Protein AF-R5EI18-F1 (afdb_monomer)

Solvent-accessible surface area (backbone atoms only — not comparable to full-atom values): 12156 Å² total; per-residue (Å²): 135,62,71,52,72,66,57,53,51,53,51,52,56,47,27,72,74,66,74,40,64,65,63,41,23,67,74,64,76,47,63,58,59,70,57,53,52,48,54,54,51,42,23,61,75,49,77,70,44,77,65,84,69,56,61,58,93,63,73,70,82,70,63,79,42,50,84,67,59,86,76,55,52,39,65,58,54,50,52,53,49,42,45,46,71,74,43,95,50,56,50,66,56,54,19,60,76,72,35,38,52,60,67,56,56,52,53,48,50,56,29,31,77,75,50,40,73,70,45,48,47,79,80,76,76,80,73,78,81,75,93,79,84,87,80,89,81,86,89,85,89,84,90,81,91,86,81,84,90,88,86,82,69,86,68,54,60,61,52,52,50,52,52,51,52,54,53,52,53,49,51,53,50,53,50,51,51,51,52,49,53,50,58,63,58,64,73,68,72,80,76,81,129

Secondary structure (DSSP, 8-state):
-PPPHHHHHHHHHHHHHH--HHHHHHHH--S-HHHHHHHHHHHHHTTTPPP---SSS---------S-GGG--HHHHHHHHHHHHTSSS-HHHHHHHHT--HHHHHHHHHHHHHHGGGGGS---------S----S--------------SSSTTTHHHHHHHHHHHHHHHHHHHHHHHHHHHHHHTT-----

Foldseek 3Di:
DFDDLVNLVQLVVLCVVVVDQVVSCVVSVDDPSVLNVVQVVQCVVVVNPGNPADRPRDDDPPLVQPPPPVVDALVNLVVLLCCPPVNPDDLVVSCSVVSHDSVVNVVSVVLCVVPNSVSSHDDDPPPPPDPDPPDDDDDDDDDDDDDDDDDPPVPPVVVVVVVVVVVVVVVVVVVVVVVVVVVVVVVPDPPDD

Mean predicted aligned error: 20.22 Å

pLDDT: mean 73.22, std 20.37, range [30.22, 96.81]

Nearest PDB structures (foldseek):
  7pik-assembly1_B  TM=4.173E-01  e=3.709E+00  Escherichia coli
  2rn7-assembly1_A  TM=3.471E-01  e=4.393E+00  Shigella flexneri

Radius of gyration: 32.54 Å; Cα contacts (8 Å, |Δi|>4): 102; chains: 1; bounding box: 89×41×95 Å

Sequence (193 aa):
MAYTVQQIIAALKLYDKIKKVVPTVRQLGYPAAHTLYEWINQRKATNGKFPNLMPSGVKSINLKVKMDHDGYSAERKLQILKRCFEGTENIRDVAIEEGISRNIIYIWRKKYLKYGVFGLQQKKKKIKRTDSLETQVADEKNELKGQSPKTSKASSDDIALLKKQVKELQMKVDVMTEVFEILKKGKGTDIKA

Structure (mmCIF, N/CA/C/O backbone):
data_AF-R5EI18-F1
#
_entry.id   AF-R5EI18-F1
#
loop_
_atom_site.group_PDB
_atom_site.id
_atom_site.type_symbol
_atom_site.label_atom_id
_atom_site.label_alt_id
_atom_site.label_comp_id
_atom_site.label_asym_id
_atom_site.label_entity_id
_atom_site.label_seq_id
_atom_site.pdbx_PDB_ins_code
_atom_site.Cartn_x
_atom_site.Cartn_y
_atom_site.Cartn_z
_atom_site.occupancy
_atom_site.B_iso_or_equiv
_atom_site.auth_seq_id
_atom_site.auth_comp_id
_atom_site.auth_asym_id
_atom_site.auth_atom_id
_atom_site.pdbx_PDB_model_num
ATOM 1 N N . MET A 1 1 ? 16.806 -13.974 -16.636 1.00 51.00 1 MET A N 1
ATOM 2 C CA . MET A 1 1 ? 17.855 -13.751 -17.654 1.00 51.00 1 MET A CA 1
ATOM 3 C C . MET A 1 1 ? 18.136 -12.260 -17.734 1.00 51.00 1 MET A C 1
ATOM 5 O O . MET A 1 1 ? 17.189 -11.483 -17.681 1.00 51.00 1 MET A O 1
ATOM 9 N N . ALA A 1 2 ? 19.409 -11.875 -17.776 1.00 67.50 2 ALA A N 1
ATOM 10 C CA . ALA A 1 2 ? 19.854 -10.487 -17.867 1.00 67.50 2 ALA A CA 1
ATOM 11 C C . ALA A 1 2 ? 19.892 -10.039 -19.335 1.00 67.50 2 ALA A C 1
ATOM 13 O O . ALA A 1 2 ? 20.435 -10.768 -20.161 1.00 67.50 2 ALA A O 1
ATOM 14 N N . TYR A 1 3 ? 19.351 -8.862 -19.660 1.00 79.75 3 TYR A N 1
ATOM 15 C CA . TYR A 1 3 ? 19.510 -8.260 -20.990 1.00 79.75 3 TYR A CA 1
ATOM 16 C C . TYR A 1 3 ? 20.728 -7.341 -20.996 1.00 79.75 3 TYR A C 1
ATOM 18 O O . TYR A 1 3 ? 20.939 -6.579 -20.050 1.00 79.75 3 TYR A O 1
ATOM 26 N N . THR A 1 4 ? 21.526 -7.393 -22.060 1.00 84.44 4 THR A N 1
ATOM 27 C CA . THR A 1 4 ? 22.684 -6.508 -22.193 1.00 84.44 4 THR A CA 1
ATOM 28 C C . THR A 1 4 ? 22.243 -5.082 -22.516 1.00 84.44 4 THR A C 1
ATOM 30 O O . THR A 1 4 ? 21.202 -4.844 -23.133 1.00 84.44 4 THR A O 1
ATOM 33 N N . VAL A 1 5 ? 23.073 -4.106 -22.144 1.00 79.06 5 VAL A N 1
ATOM 34 C CA . VAL A 1 5 ? 22.858 -2.683 -22.464 1.00 79.06 5 VAL A CA 1
ATOM 35 C C . VAL A 1 5 ? 22.630 -2.491 -23.969 1.00 79.06 5 VAL A C 1
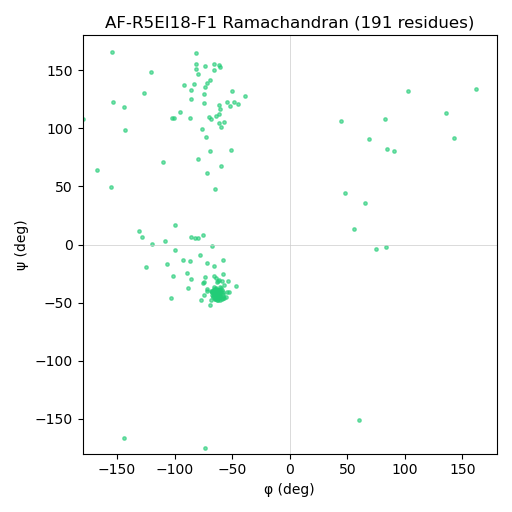ATOM 37 O O . VAL A 1 5 ? 21.727 -1.765 -24.375 1.00 79.06 5 VAL A O 1
ATOM 40 N N . GLN A 1 6 ? 23.392 -3.199 -24.806 1.00 81.56 6 GLN A N 1
ATOM 41 C CA . GLN A 1 6 ? 23.265 -3.142 -26.263 1.00 81.56 6 GLN A CA 1
ATOM 42 C C . GLN A 1 6 ? 21.912 -3.669 -26.759 1.00 81.56 6 GLN A C 1
ATOM 44 O O . GLN A 1 6 ? 21.289 -3.028 -27.605 1.00 81.56 6 GLN A O 1
ATOM 49 N N . GLN A 1 7 ? 21.424 -4.784 -26.203 1.00 85.94 7 GLN A N 1
ATOM 50 C CA . GLN A 1 7 ? 20.104 -5.339 -26.525 1.00 85.94 7 GLN A CA 1
ATOM 51 C C . GLN A 1 7 ? 18.978 -4.360 -26.179 1.00 85.94 7 GLN A C 1
ATOM 53 O O . GLN A 1 7 ? 18.051 -4.169 -26.966 1.00 85.94 7 GLN A O 1
ATOM 58 N N . ILE A 1 8 ? 19.085 -3.687 -25.033 1.00 85.50 8 ILE A N 1
ATOM 59 C CA . ILE A 1 8 ? 18.117 -2.674 -24.598 1.00 85.50 8 ILE A CA 1
ATOM 60 C C . ILE A 1 8 ? 18.110 -1.477 -25.561 1.00 85.50 8 ILE A C 1
ATOM 62 O O . ILE A 1 8 ? 17.045 -1.026 -25.985 1.00 85.50 8 ILE A O 1
ATOM 66 N N . ILE A 1 9 ? 19.290 -0.978 -25.954 1.00 84.06 9 ILE A N 1
ATOM 67 C CA . ILE A 1 9 ? 19.416 0.130 -26.917 1.00 84.06 9 ILE A CA 1
ATOM 68 C C . ILE A 1 9 ? 18.812 -0.257 -28.269 1.00 84.06 9 ILE A C 1
ATOM 70 O O . ILE A 1 9 ? 18.068 0.530 -28.853 1.00 84.06 9 ILE A O 1
ATOM 74 N N . ALA A 1 10 ? 19.123 -1.454 -28.770 1.00 89.56 10 ALA A N 1
ATOM 75 C CA . ALA A 1 10 ? 18.604 -1.944 -30.042 1.00 89.56 10 ALA A CA 1
ATOM 76 C C . ALA A 1 10 ? 17.069 -2.034 -30.024 1.00 89.56 10 ALA A C 1
ATOM 78 O O . ALA A 1 10 ? 16.417 -1.550 -30.951 1.00 89.56 10 ALA A O 1
ATOM 79 N N . ALA A 1 11 ? 16.494 -2.555 -28.936 1.00 89.75 11 ALA A N 1
ATOM 80 C CA . ALA A 1 11 ? 15.049 -2.645 -28.759 1.00 89.75 11 ALA A CA 1
ATOM 81 C C . ALA A 1 11 ? 14.364 -1.272 -28.720 1.00 89.75 11 ALA A C 1
ATOM 83 O O . ALA A 1 11 ? 13.348 -1.070 -29.387 1.00 89.75 11 ALA A O 1
ATOM 84 N N . LEU A 1 12 ? 14.938 -0.305 -27.999 1.00 87.19 12 LEU A N 1
ATOM 85 C CA . LEU A 1 12 ? 14.405 1.058 -27.938 1.00 87.19 12 LEU A CA 1
ATOM 86 C C . LEU A 1 12 ? 14.508 1.782 -29.290 1.00 87.19 12 LEU A C 1
ATOM 88 O O . LEU A 1 12 ? 13.548 2.431 -29.700 1.00 87.19 12 LEU A O 1
ATOM 92 N N . LYS A 1 13 ? 15.618 1.617 -30.022 1.00 90.06 13 LYS A N 1
ATOM 93 C CA . LYS A 1 13 ? 15.784 2.176 -31.376 1.00 90.06 13 LYS A CA 1
ATOM 94 C C . LYS A 1 13 ? 14.786 1.588 -32.371 1.00 90.06 13 LYS A C 1
ATOM 96 O O . LYS A 1 13 ? 14.265 2.312 -33.216 1.00 90.06 13 LYS A O 1
ATOM 101 N N . LEU A 1 14 ? 14.527 0.282 -32.298 1.00 91.75 14 LEU A N 1
ATOM 102 C CA . LEU A 1 14 ? 13.543 -0.365 -33.165 1.00 91.75 14 LEU A CA 1
ATOM 103 C C . LEU A 1 14 ? 12.121 0.103 -32.825 1.00 91.75 14 LEU A C 1
ATOM 105 O O . LEU A 1 14 ? 11.340 0.407 -33.728 1.00 91.75 14 LEU A O 1
ATOM 109 N N . TYR A 1 15 ? 11.818 0.255 -31.533 1.00 91.12 15 TYR A N 1
ATOM 110 C CA . TYR A 1 15 ? 10.559 0.838 -31.084 1.00 91.12 15 TYR A CA 1
ATOM 111 C C . TYR A 1 15 ? 10.360 2.266 -31.606 1.00 91.12 15 TYR A C 1
ATOM 113 O O . TYR A 1 15 ? 9.255 2.595 -32.021 1.00 91.12 15 TYR A O 1
ATOM 121 N N . ASP A 1 16 ? 11.397 3.106 -31.655 1.00 89.88 16 ASP A N 1
ATOM 122 C CA . ASP A 1 16 ? 11.267 4.476 -32.176 1.00 89.88 16 ASP A CA 1
ATOM 123 C C . ASP A 1 16 ? 10.889 4.516 -33.667 1.00 89.88 16 ASP A C 1
ATOM 125 O O . ASP A 1 16 ? 10.188 5.433 -34.099 1.00 89.88 16 ASP A O 1
ATOM 129 N N . LYS A 1 17 ? 11.276 3.488 -34.437 1.00 91.56 17 LYS A N 1
ATOM 130 C CA . LYS A 1 17 ? 10.891 3.328 -35.848 1.00 91.56 17 LYS A CA 1
ATOM 131 C C . LYS A 1 17 ? 9.456 2.821 -36.008 1.00 91.56 17 LYS A C 1
ATOM 133 O O . LYS A 1 17 ? 8.697 3.361 -36.805 1.00 91.56 17 LYS A O 1
ATOM 138 N N . ILE A 1 18 ? 9.082 1.781 -35.261 1.00 90.12 18 ILE A N 1
ATOM 139 C CA . ILE A 1 18 ? 7.801 1.069 -35.427 1.00 90.12 18 ILE A CA 1
ATOM 140 C C . ILE A 1 18 ? 6.662 1.738 -34.638 1.00 90.12 18 ILE A C 1
ATOM 142 O O . ILE A 1 18 ? 5.491 1.636 -35.003 1.00 90.12 18 ILE A O 1
ATOM 146 N N . LYS A 1 19 ? 6.989 2.384 -33.514 1.00 87.94 19 LYS A N 1
ATOM 147 C CA . LYS A 1 19 ? 6.080 2.973 -32.513 1.00 87.94 19 LYS A CA 1
ATOM 148 C C . LYS A 1 19 ? 5.043 2.005 -31.919 1.00 87.94 19 LYS A C 1
ATOM 150 O O . LYS A 1 19 ? 4.115 2.436 -31.239 1.00 87.94 19 LYS A O 1
ATOM 155 N N . LYS A 1 20 ? 5.196 0.691 -32.129 1.00 90.06 20 LYS A N 1
ATOM 156 C CA . LYS A 1 20 ? 4.330 -0.365 -31.574 1.00 90.06 20 LYS A CA 1
ATOM 157 C C . LYS A 1 20 ? 5.166 -1.417 -30.845 1.00 90.06 20 LYS A C 1
ATOM 159 O O . LYS A 1 20 ? 6.113 -1.961 -31.407 1.00 90.06 20 LYS A O 1
ATOM 164 N N . VAL A 1 21 ? 4.781 -1.752 -29.612 1.00 88.12 21 VAL A N 1
ATOM 165 C CA . VAL A 1 21 ? 5.539 -2.659 -28.722 1.00 88.12 21 VAL A CA 1
ATOM 166 C C . VAL A 1 21 ? 5.527 -4.108 -29.219 1.00 88.12 21 VAL A C 1
ATOM 168 O O . VAL A 1 21 ? 6.583 -4.708 -29.387 1.00 88.12 21 VAL A O 1
ATOM 171 N N . VAL A 1 22 ? 4.347 -4.670 -29.501 1.00 90.06 22 VAL A N 1
ATOM 172 C CA . VAL A 1 22 ? 4.205 -6.088 -29.887 1.00 90.06 22 VAL A CA 1
ATOM 173 C C . VAL A 1 22 ? 4.950 -6.431 -31.187 1.00 90.06 22 VAL A C 1
ATOM 175 O O . VAL A 1 22 ? 5.663 -7.433 -31.193 1.00 90.06 22 VAL A O 1
ATOM 178 N N . PRO A 1 23 ? 4.874 -5.626 -32.265 1.00 90.88 23 PRO A N 1
ATOM 179 C CA . PRO A 1 23 ? 5.650 -5.895 -33.476 1.00 90.88 23 PRO A CA 1
ATOM 180 C C . PRO A 1 23 ? 7.162 -5.760 -33.257 1.00 90.88 23 PRO A C 1
ATOM 182 O O . PRO A 1 23 ? 7.916 -6.577 -33.770 1.00 90.88 23 PRO A O 1
ATOM 185 N N . THR A 1 24 ? 7.599 -4.799 -32.433 1.00 91.62 24 THR A N 1
ATOM 186 C CA . THR A 1 24 ? 9.020 -4.627 -32.076 1.00 91.62 24 THR A CA 1
ATOM 187 C C . THR A 1 24 ? 9.573 -5.876 -31.385 1.00 91.62 24 THR A C 1
ATOM 189 O O . THR A 1 24 ? 10.641 -6.364 -31.742 1.00 91.62 24 THR A O 1
ATOM 192 N N . VAL A 1 25 ? 8.818 -6.437 -30.434 1.00 92.31 25 VAL A N 1
ATOM 193 C CA . VAL A 1 25 ? 9.194 -7.674 -29.734 1.00 92.31 25 VAL A CA 1
ATOM 194 C C . VAL A 1 25 ? 9.178 -8.883 -30.663 1.00 92.31 25 VAL A C 1
ATOM 196 O O . VAL A 1 25 ? 10.110 -9.681 -30.634 1.00 92.31 25 VAL A O 1
ATOM 199 N N . ARG A 1 26 ? 8.153 -9.015 -31.515 1.00 92.75 26 ARG A N 1
ATOM 200 C CA . ARG A 1 26 ? 8.074 -10.112 -32.494 1.00 92.75 26 ARG A CA 1
ATOM 201 C C . ARG A 1 26 ? 9.249 -10.092 -33.474 1.00 92.75 26 ARG A C 1
ATOM 203 O O . ARG A 1 26 ? 9.733 -11.153 -33.837 1.00 92.75 26 ARG A O 1
ATOM 210 N N . GLN A 1 27 ? 9.710 -8.906 -33.870 1.00 91.19 27 GLN A N 1
ATOM 211 C CA . GLN A 1 27 ? 10.825 -8.748 -34.803 1.00 91.19 27 GLN A CA 1
ATOM 212 C C . GLN A 1 27 ? 12.194 -9.044 -34.172 1.00 91.19 27 GLN A C 1
ATOM 214 O O . GLN A 1 27 ? 13.084 -9.528 -34.863 1.00 91.19 27 GLN A O 1
ATOM 219 N N . LEU A 1 28 ? 12.380 -8.763 -32.880 1.00 90.69 28 LEU A N 1
ATOM 220 C CA . LEU A 1 28 ? 13.640 -9.035 -32.174 1.00 90.69 28 LEU A CA 1
ATOM 221 C C . LEU A 1 28 ? 13.701 -10.436 -31.554 1.00 90.69 28 LEU A C 1
ATOM 223 O O . LEU A 1 28 ? 14.791 -10.939 -31.308 1.00 90.69 28 LEU A O 1
ATOM 227 N N . GLY A 1 29 ? 12.555 -11.050 -31.251 1.00 90.19 29 GLY A N 1
ATOM 228 C CA . GLY A 1 29 ? 12.473 -12.305 -30.491 1.00 90.19 29 GLY A CA 1
ATOM 229 C C . GLY A 1 29 ? 12.739 -12.141 -28.986 1.00 90.19 29 GLY A C 1
ATOM 230 O O . GLY A 1 29 ? 12.605 -13.089 -28.219 1.00 90.19 29 GLY A O 1
ATOM 231 N N . TYR A 1 30 ? 13.084 -10.929 -28.553 1.00 85.12 30 TYR A N 1
ATOM 232 C CA . TYR A 1 30 ? 13.305 -10.504 -27.173 1.00 85.12 30 TYR A CA 1
ATOM 233 C C . TYR A 1 30 ? 13.041 -8.987 -27.073 1.00 85.12 30 TYR A C 1
ATOM 235 O O . TYR A 1 30 ? 13.031 -8.299 -28.093 1.00 85.12 30 TYR A O 1
ATOM 243 N N . PRO A 1 31 ? 12.885 -8.399 -25.876 1.00 85.50 31 PRO A N 1
ATOM 244 C CA . PRO A 1 31 ? 12.451 -9.024 -24.627 1.00 85.50 31 PRO A CA 1
ATOM 245 C C . PRO A 1 31 ? 10.940 -9.331 -24.667 1.00 85.50 31 PRO A C 1
ATOM 247 O O . PRO A 1 31 ? 10.275 -9.074 -25.663 1.00 85.50 31 PRO A O 1
ATOM 250 N N . ALA A 1 32 ? 10.346 -9.812 -23.573 1.00 87.38 32 ALA A N 1
ATOM 251 C CA . ALA A 1 32 ? 8.887 -9.883 -23.466 1.00 87.38 32 ALA A CA 1
ATOM 252 C C . ALA A 1 32 ? 8.233 -8.484 -23.567 1.00 87.38 32 ALA A C 1
ATOM 254 O O . ALA A 1 32 ? 8.821 -7.475 -23.174 1.00 87.38 32 ALA A O 1
ATOM 255 N N . ALA A 1 33 ? 6.979 -8.420 -24.034 1.00 84.00 33 ALA A N 1
ATOM 256 C CA . ALA A 1 33 ? 6.260 -7.153 -24.234 1.00 84.00 33 ALA A CA 1
ATOM 257 C C . ALA A 1 33 ? 6.218 -6.271 -22.974 1.00 84.00 33 ALA A C 1
ATOM 259 O O . ALA A 1 33 ? 6.443 -5.066 -23.067 1.00 84.00 33 ALA A O 1
ATOM 260 N N . HIS A 1 34 ? 5.998 -6.870 -21.796 1.00 83.12 34 HIS A N 1
ATOM 261 C CA . HIS A 1 34 ? 5.986 -6.142 -20.522 1.00 83.12 34 HIS A CA 1
ATOM 262 C C . HIS A 1 34 ? 7.331 -5.453 -20.233 1.00 83.12 34 HIS A C 1
ATOM 264 O O . HIS A 1 34 ? 7.353 -4.315 -19.776 1.00 83.12 34 HIS A O 1
ATOM 270 N N . THR A 1 35 ? 8.449 -6.110 -20.550 1.00 85.75 35 THR A N 1
ATOM 271 C CA . THR A 1 35 ? 9.797 -5.584 -20.318 1.00 85.75 35 THR A CA 1
ATOM 272 C C . THR A 1 35 ? 10.070 -4.383 -21.223 1.00 85.75 35 THR A C 1
ATOM 274 O O . THR A 1 35 ? 10.614 -3.376 -20.776 1.00 85.75 35 THR A O 1
ATOM 277 N N . LEU A 1 36 ? 9.631 -4.447 -22.488 1.00 87.50 36 LEU A N 1
ATOM 278 C CA . LEU A 1 36 ? 9.758 -3.318 -23.411 1.00 87.50 36 LEU A CA 1
ATOM 279 C C . LEU A 1 36 ? 8.899 -2.120 -22.963 1.00 87.50 36 LEU A C 1
ATOM 281 O O . LEU A 1 36 ? 9.368 -0.984 -23.030 1.00 87.50 36 LEU A O 1
ATOM 285 N N . TYR A 1 37 ? 7.684 -2.351 -22.444 1.00 85.88 37 TYR A N 1
ATOM 286 C CA . TYR A 1 37 ? 6.876 -1.288 -21.825 1.00 85.88 37 TYR A CA 1
ATOM 287 C C . TYR A 1 37 ? 7.600 -0.618 -20.655 1.00 85.88 37 TYR A C 1
ATOM 289 O O . TYR A 1 37 ? 7.580 0.608 -20.534 1.00 85.88 37 TYR A O 1
ATOM 297 N N . GLU A 1 38 ? 8.257 -1.407 -19.809 1.00 83.00 38 GLU A N 1
ATOM 298 C CA . GLU A 1 38 ? 9.001 -0.895 -18.666 1.00 83.00 38 GLU A CA 1
ATOM 299 C C . GLU A 1 38 ? 10.165 0.007 -19.103 1.00 83.00 38 GLU A C 1
ATOM 301 O O . GLU A 1 38 ? 10.283 1.131 -18.614 1.00 83.00 38 GLU A O 1
ATOM 306 N N . TRP A 1 39 ? 10.957 -0.413 -20.097 1.00 85.94 39 TRP A N 1
ATOM 307 C CA . TRP A 1 39 ? 12.045 0.402 -20.654 1.00 85.94 39 TRP A CA 1
ATOM 308 C C . TRP A 1 39 ? 11.543 1.710 -21.277 1.00 85.94 39 TRP A C 1
ATOM 310 O O . TRP A 1 39 ? 12.154 2.762 -21.082 1.00 85.94 39 TRP A O 1
ATOM 320 N N . ILE A 1 40 ? 10.410 1.675 -21.989 1.00 84.00 40 ILE A N 1
ATOM 321 C CA . ILE A 1 40 ? 9.788 2.873 -22.576 1.00 84.00 40 ILE A CA 1
ATOM 322 C C . ILE A 1 40 ? 9.340 3.845 -21.479 1.00 84.00 40 ILE A C 1
ATOM 324 O O . ILE A 1 40 ? 9.592 5.048 -21.582 1.00 84.00 40 ILE A O 1
ATOM 328 N N . ASN A 1 41 ? 8.697 3.343 -20.423 1.00 81.06 41 ASN A N 1
ATOM 329 C CA . ASN A 1 41 ? 8.226 4.163 -19.307 1.00 81.06 41 ASN A CA 1
ATOM 330 C C . ASN A 1 41 ? 9.392 4.781 -18.525 1.00 81.06 41 ASN A C 1
ATOM 332 O O . ASN A 1 41 ? 9.359 5.970 -18.217 1.00 81.06 41 ASN A O 1
ATOM 336 N N . GLN A 1 42 ? 10.454 4.014 -18.272 1.00 75.00 42 GLN A N 1
ATOM 337 C CA . GLN A 1 42 ? 11.667 4.510 -17.616 1.00 75.00 42 GLN A CA 1
ATOM 338 C C . GLN A 1 42 ? 12.391 5.568 -18.464 1.00 75.00 42 GLN A C 1
ATOM 340 O O . GLN A 1 42 ? 12.842 6.581 -17.929 1.00 75.00 42 GLN A O 1
ATOM 345 N N . ARG A 1 43 ? 12.455 5.390 -19.792 1.00 79.50 43 ARG A N 1
ATOM 346 C CA . ARG A 1 43 ? 13.021 6.388 -20.715 1.00 79.50 43 ARG A CA 1
ATOM 347 C C . ARG A 1 43 ? 12.242 7.704 -20.676 1.00 79.50 43 ARG A C 1
ATOM 349 O O . ARG A 1 43 ? 12.853 8.769 -20.666 1.00 79.50 43 ARG A O 1
ATOM 356 N N . LYS A 1 44 ? 10.906 7.632 -20.628 1.00 77.50 44 LYS A N 1
ATOM 357 C CA . LYS A 1 44 ? 10.036 8.810 -20.477 1.00 77.50 44 LYS A CA 1
ATOM 358 C C . LYS A 1 44 ? 10.247 9.500 -19.128 1.00 77.50 44 LYS A C 1
ATOM 360 O O . LYS A 1 44 ? 10.419 10.708 -19.096 1.00 77.50 44 LYS A O 1
ATOM 365 N N . ALA A 1 45 ? 10.294 8.735 -18.037 1.00 70.94 45 ALA A N 1
ATOM 366 C CA . ALA A 1 45 ? 10.481 9.269 -16.687 1.00 70.94 45 ALA A CA 1
ATOM 367 C C . ALA A 1 45 ? 11.859 9.922 -16.471 1.00 70.94 45 ALA A C 1
ATOM 369 O O . ALA A 1 45 ? 11.994 10.822 -15.650 1.00 70.94 45 ALA A O 1
ATOM 370 N N . THR A 1 46 ? 12.882 9.484 -17.211 1.00 66.94 46 THR A N 1
ATOM 371 C CA . THR A 1 46 ? 14.262 9.983 -17.081 1.00 66.94 46 THR A CA 1
ATOM 372 C C . THR A 1 46 ? 14.615 11.032 -18.152 1.00 66.94 46 THR A C 1
ATOM 374 O O . THR A 1 46 ? 15.796 11.283 -18.396 1.00 66.94 46 THR A O 1
ATOM 377 N N . ASN A 1 47 ? 13.620 11.630 -18.827 1.00 65.94 47 ASN A N 1
ATOM 378 C CA . ASN A 1 47 ? 13.808 12.612 -19.909 1.00 65.94 47 ASN A CA 1
ATOM 379 C C . ASN A 1 47 ? 14.832 12.166 -20.973 1.00 65.94 47 ASN A C 1
ATOM 381 O O . ASN A 1 47 ? 15.706 12.926 -21.381 1.00 65.94 47 ASN A O 1
ATOM 385 N N . GLY A 1 48 ? 14.759 10.901 -21.399 1.00 61.84 48 GLY A N 1
ATOM 386 C CA . GLY A 1 48 ? 15.618 10.361 -22.457 1.00 61.84 48 GLY A CA 1
ATOM 387 C C . GLY A 1 48 ? 17.001 9.878 -22.011 1.00 61.84 48 GLY A C 1
ATOM 388 O O . GLY A 1 48 ? 17.724 9.318 -22.835 1.00 61.84 48 GLY A O 1
ATOM 389 N N . LYS A 1 49 ? 17.376 10.008 -20.731 1.00 58.72 49 LYS A N 1
ATOM 390 C CA . LYS A 1 49 ? 18.598 9.364 -20.220 1.00 58.72 49 LYS A CA 1
ATOM 391 C C . LYS A 1 49 ? 18.410 7.847 -20.173 1.00 58.72 49 LYS A C 1
ATOM 393 O O . LYS A 1 49 ? 17.324 7.355 -19.858 1.00 58.72 49 LYS A O 1
ATOM 398 N N . PHE A 1 50 ? 19.476 7.120 -20.522 1.00 55.53 50 PHE A N 1
ATOM 399 C CA . PHE A 1 50 ? 19.485 5.659 -20.593 1.00 55.53 50 PHE A CA 1
ATOM 400 C C . PHE A 1 50 ? 18.912 5.064 -19.297 1.00 55.53 50 PHE A C 1
ATOM 402 O O . PHE A 1 50 ? 19.312 5.512 -18.214 1.00 55.53 50 PHE A O 1
ATOM 409 N N . PRO A 1 51 ? 17.977 4.093 -19.370 1.00 55.81 51 PRO A N 1
ATOM 410 C CA . PRO A 1 51 ? 17.440 3.493 -18.172 1.00 55.81 51 PRO A CA 1
ATOM 411 C C . PRO A 1 51 ? 18.612 2.841 -17.466 1.00 55.81 51 PRO A C 1
ATOM 413 O O . PRO A 1 51 ? 19.354 2.039 -18.027 1.00 55.81 51 PRO A O 1
ATOM 416 N N . ASN A 1 52 ? 18.841 3.301 -16.250 1.00 51.34 52 ASN A N 1
ATOM 417 C CA . ASN A 1 52 ? 19.955 2.907 -15.426 1.00 51.34 52 ASN A CA 1
ATOM 418 C C . ASN A 1 52 ? 19.651 1.440 -15.050 1.00 51.34 52 ASN A C 1
ATOM 420 O O . ASN A 1 52 ? 19.046 1.196 -14.023 1.00 51.34 52 ASN A O 1
ATOM 424 N N . LEU A 1 53 ? 19.917 0.472 -15.923 1.00 51.75 53 LEU A N 1
ATOM 425 C CA . LEU A 1 53 ? 19.523 -0.929 -15.775 1.00 51.75 53 LEU A CA 1
ATOM 426 C C . LEU A 1 53 ? 20.755 -1.673 -15.280 1.00 51.75 53 LEU A C 1
ATOM 428 O O . LEU A 1 53 ? 21.730 -1.822 -16.012 1.00 51.75 53 LEU A O 1
ATOM 432 N N . MET A 1 54 ? 20.742 -2.097 -14.015 1.00 40.03 54 MET A N 1
ATOM 433 C CA . MET A 1 54 ? 21.695 -3.124 -13.599 1.00 40.03 54 MET A CA 1
ATOM 434 C C . MET A 1 54 ? 21.349 -4.430 -14.341 1.00 40.03 54 MET A C 1
ATOM 436 O O . MET A 1 54 ? 20.187 -4.620 -14.703 1.00 40.03 54 MET A O 1
ATOM 440 N N . PRO A 1 55 ? 22.308 -5.354 -14.534 1.00 41.97 55 PRO A N 1
ATOM 441 C CA . PRO A 1 55 ? 22.087 -6.619 -15.247 1.00 41.97 55 PRO A CA 1
ATOM 442 C C . PRO A 1 55 ? 20.990 -7.514 -14.646 1.00 41.97 55 PRO A C 1
ATOM 444 O O . PRO A 1 55 ? 20.529 -8.450 -15.284 1.00 41.97 55 PRO A O 1
ATOM 447 N N . SER A 1 56 ? 20.521 -7.236 -13.435 1.00 40.62 56 SER A N 1
ATOM 448 C CA . SER A 1 56 ? 19.295 -7.825 -12.910 1.00 40.62 56 SER A CA 1
ATOM 449 C C . SER A 1 56 ? 18.167 -6.838 -13.177 1.00 40.62 56 SER A C 1
ATOM 451 O O . SER A 1 56 ? 18.209 -5.731 -12.644 1.00 40.62 56 SER A O 1
ATOM 453 N N . GLY A 1 57 ? 17.213 -7.202 -14.040 1.00 39.09 57 GLY A N 1
ATOM 454 C CA . GLY A 1 57 ? 16.106 -6.371 -14.538 1.00 39.09 57 GLY A CA 1
ATOM 455 C C . GLY A 1 57 ? 15.087 -5.933 -13.482 1.00 39.09 57 GLY A C 1
ATOM 456 O O . GLY A 1 57 ? 13.890 -6.064 -13.685 1.00 39.09 57 GLY A O 1
ATOM 457 N N . VAL A 1 58 ? 15.560 -5.421 -12.354 1.00 36.81 58 VAL A N 1
ATOM 458 C CA . VAL A 1 58 ? 14.789 -4.789 -11.300 1.00 36.81 58 VAL A CA 1
ATOM 459 C C . VAL A 1 58 ? 15.659 -3.649 -10.784 1.00 36.81 58 VAL A C 1
ATOM 461 O O . VAL A 1 58 ? 16.537 -3.849 -9.947 1.00 36.81 58 VAL A O 1
ATOM 464 N N . LYS A 1 59 ? 15.415 -2.421 -11.245 1.00 47.03 59 LYS A N 1
ATOM 465 C CA . LYS A 1 59 ? 15.540 -1.327 -10.288 1.00 47.03 59 LYS A CA 1
ATOM 466 C C . LYS A 1 59 ? 14.190 -1.242 -9.629 1.00 47.03 59 LYS A C 1
ATOM 468 O O . LYS A 1 59 ? 13.211 -0.822 -10.239 1.00 47.03 59 LYS A O 1
ATOM 473 N N . SER A 1 60 ? 14.162 -1.658 -8.364 1.00 43.38 60 SER A N 1
ATOM 474 C CA . SER A 1 60 ? 13.231 -1.076 -7.423 1.00 43.38 60 SER A CA 1
ATOM 475 C C . SER A 1 60 ? 13.187 0.407 -7.761 1.00 43.38 60 SER A C 1
ATOM 477 O O . SER A 1 60 ? 14.221 1.069 -7.893 1.00 43.38 60 SER A O 1
ATOM 479 N N . ILE A 1 61 ? 11.986 0.928 -7.953 1.00 43.62 61 ILE A N 1
ATOM 480 C CA . ILE A 1 61 ? 11.705 2.297 -7.565 1.00 43.62 61 ILE A CA 1
ATOM 481 C C . ILE A 1 61 ? 12.177 2.416 -6.112 1.00 43.62 61 ILE A C 1
ATOM 483 O O . ILE A 1 61 ? 11.404 2.262 -5.174 1.00 43.62 61 ILE A O 1
ATOM 487 N N . ASN A 1 62 ? 13.485 2.610 -5.929 1.00 44.09 62 ASN A N 1
ATOM 488 C CA . ASN A 1 62 ? 14.122 3.014 -4.700 1.00 44.09 62 ASN A CA 1
ATOM 489 C C . ASN A 1 62 ? 13.726 4.482 -4.524 1.00 44.09 62 ASN A C 1
ATOM 491 O O . ASN A 1 62 ? 14.567 5.370 -4.446 1.00 44.09 62 ASN A O 1
ATOM 495 N N . LEU A 1 63 ? 12.420 4.742 -4.393 1.00 44.16 63 LEU A N 1
ATOM 496 C CA . LEU A 1 63 ? 12.025 5.516 -3.240 1.00 44.16 63 LEU A CA 1
ATOM 497 C C . LEU A 1 63 ? 12.756 4.813 -2.096 1.00 44.16 63 LEU A C 1
ATOM 499 O O . LEU A 1 63 ? 12.664 3.586 -2.016 1.00 44.16 63 LEU A O 1
ATOM 503 N N . LYS A 1 64 ? 13.599 5.521 -1.339 1.00 46.09 64 LYS A N 1
ATOM 504 C CA . LYS A 1 64 ? 14.239 5.000 -0.123 1.00 46.09 64 LYS A CA 1
ATOM 505 C C . LYS A 1 64 ? 13.127 4.612 0.858 1.00 46.09 64 LYS A C 1
ATOM 507 O O . LYS A 1 64 ? 12.915 5.267 1.868 1.00 46.09 64 LYS A O 1
ATOM 512 N N . VAL A 1 65 ? 12.361 3.584 0.518 1.00 49.59 65 VAL A N 1
ATOM 513 C CA . VAL A 1 65 ? 11.394 2.946 1.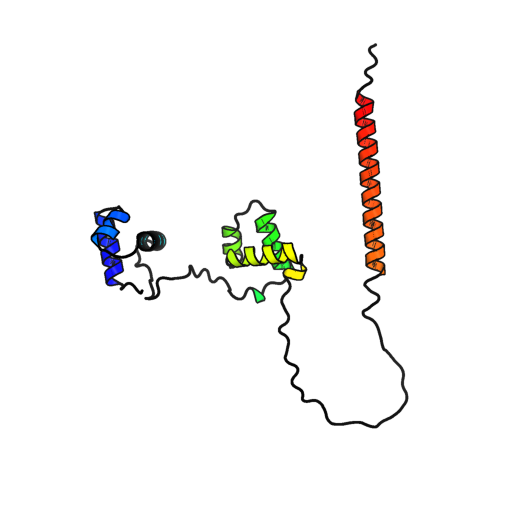364 1.00 49.59 65 VAL A CA 1
ATOM 514 C C . VAL A 1 65 ? 12.274 2.285 2.381 1.00 49.59 65 VAL A C 1
ATOM 516 O O . VAL A 1 65 ? 12.992 1.336 2.055 1.00 49.59 65 VAL A O 1
ATOM 519 N N . LYS A 1 66 ? 12.278 2.827 3.592 1.00 49.78 66 LYS A N 1
ATOM 520 C CA . LYS A 1 66 ? 12.889 2.130 4.709 1.00 49.78 66 LYS A CA 1
ATOM 521 C C . LYS A 1 66 ? 12.179 0.781 4.786 1.00 49.78 66 LYS A C 1
ATOM 523 O O . LYS A 1 66 ? 11.015 0.699 5.175 1.00 49.78 66 LYS A O 1
ATOM 528 N N . MET A 1 67 ? 12.868 -0.278 4.360 1.00 48.59 67 MET A N 1
ATOM 529 C CA . MET A 1 67 ? 12.440 -1.648 4.647 1.00 48.59 67 MET A CA 1
ATOM 530 C C . MET A 1 67 ? 12.344 -1.832 6.167 1.00 48.59 67 MET A C 1
ATOM 532 O O . MET A 1 67 ? 11.500 -2.587 6.642 1.00 48.59 67 MET A O 1
ATOM 536 N N . ASP A 1 68 ? 13.103 -1.028 6.917 1.00 54.91 68 ASP A N 1
ATOM 537 C CA . ASP A 1 68 ? 13.061 -0.888 8.366 1.00 54.91 68 ASP A CA 1
ATOM 538 C C . ASP A 1 68 ? 11.906 0.019 8.807 1.00 54.91 68 ASP A C 1
ATOM 540 O O . ASP A 1 68 ? 12.059 1.161 9.240 1.00 54.91 68 ASP A O 1
ATOM 544 N N . HIS A 1 69 ? 10.700 -0.524 8.718 1.00 59.91 69 HIS A N 1
ATOM 545 C CA . HIS A 1 69 ? 9.502 0.045 9.328 1.00 59.91 69 HIS A CA 1
ATOM 546 C C . HIS A 1 69 ? 9.385 -0.326 10.827 1.00 59.91 69 HIS A C 1
ATOM 548 O O . HIS A 1 69 ? 8.423 0.042 11.510 1.00 59.91 69 HIS A O 1
ATOM 554 N N . ASP A 1 70 ? 10.420 -0.992 11.350 1.00 61.16 70 ASP A N 1
ATOM 555 C CA . ASP A 1 70 ? 10.723 -1.201 12.769 1.00 61.16 70 ASP A CA 1
ATOM 556 C C . ASP A 1 70 ? 11.102 0.105 13.496 1.00 61.16 70 ASP A C 1
ATOM 558 O O . ASP A 1 70 ? 11.329 0.094 14.697 1.00 61.16 70 ASP A O 1
ATOM 562 N N . GLY A 1 71 ? 11.143 1.255 12.816 1.00 64.62 71 GLY A N 1
ATOM 563 C CA . GLY A 1 71 ? 11.215 2.568 13.472 1.00 64.62 71 GLY A CA 1
ATOM 564 C C . GLY A 1 71 ? 9.851 3.154 13.859 1.00 64.62 71 GLY A C 1
ATOM 565 O O . GLY A 1 71 ? 9.788 4.109 14.628 1.00 64.62 71 GLY A O 1
ATOM 566 N N . TYR A 1 72 ? 8.742 2.609 13.341 1.00 77.94 72 TYR A N 1
ATOM 567 C CA . TYR A 1 72 ? 7.415 3.190 13.560 1.00 77.94 72 TYR A CA 1
ATOM 568 C C . TYR A 1 72 ? 6.807 2.681 14.872 1.00 77.94 72 TYR A C 1
ATOM 570 O O . TYR A 1 72 ? 6.657 1.466 15.075 1.00 77.94 72 TYR A O 1
ATOM 578 N N . SER A 1 73 ? 6.411 3.621 15.738 1.00 84.12 73 SER A N 1
ATOM 579 C CA . SER A 1 73 ? 5.549 3.350 16.895 1.00 84.12 73 SER A CA 1
ATOM 580 C C . SER A 1 73 ? 4.186 2.816 16.435 1.00 84.12 73 SER A C 1
ATOM 582 O O . SER A 1 73 ? 3.745 3.087 15.314 1.00 84.12 73 SER A O 1
ATOM 584 N N . ALA A 1 74 ? 3.499 2.059 17.294 1.00 86.44 74 ALA A N 1
ATOM 585 C CA . ALA A 1 74 ? 2.155 1.551 17.008 1.00 86.44 74 ALA A CA 1
ATOM 586 C C . ALA A 1 74 ? 1.163 2.688 16.698 1.00 86.44 74 ALA A C 1
ATOM 588 O O . ALA A 1 74 ? 0.326 2.543 15.810 1.00 86.44 74 ALA A O 1
ATOM 589 N N . GLU A 1 75 ? 1.319 3.836 17.358 1.00 88.12 75 GLU A N 1
ATOM 590 C CA . GLU A 1 75 ? 0.504 5.037 17.138 1.00 88.12 75 GLU A CA 1
ATOM 591 C C . GLU A 1 75 ? 0.702 5.614 15.738 1.00 88.12 75 GLU A C 1
ATOM 593 O O . GLU A 1 75 ? -0.268 5.861 15.022 1.00 88.12 75 GLU A O 1
ATOM 598 N N . ARG A 1 76 ? 1.959 5.748 15.292 1.00 89.25 76 ARG A N 1
ATOM 599 C CA . ARG A 1 76 ? 2.256 6.256 13.948 1.00 89.25 76 ARG A CA 1
ATOM 600 C C . ARG A 1 76 ? 1.705 5.324 12.869 1.00 89.25 76 ARG A C 1
ATOM 602 O O . ARG A 1 76 ? 1.139 5.790 11.888 1.00 89.25 76 ARG A O 1
ATOM 609 N N . LYS A 1 77 ? 1.797 4.004 13.070 1.00 90.75 77 LYS A N 1
ATOM 610 C CA . LYS A 1 77 ? 1.185 3.012 12.165 1.00 90.75 77 LYS A CA 1
ATOM 611 C C . LYS A 1 77 ? -0.333 3.164 12.102 1.00 90.75 77 LYS A C 1
ATOM 613 O O . LYS A 1 77 ? -0.905 3.072 11.019 1.00 90.75 77 LYS A O 1
ATOM 618 N N . LEU A 1 78 ? -0.974 3.401 13.246 1.00 91.56 78 LEU A N 1
ATOM 619 C CA . LEU A 1 78 ? -2.415 3.619 13.321 1.00 91.56 78 LEU A CA 1
ATOM 620 C C . LEU A 1 78 ? -2.820 4.897 12.576 1.00 91.56 78 LEU A C 1
ATOM 622 O O . LEU A 1 78 ? -3.757 4.856 11.788 1.00 91.56 78 LEU A O 1
ATOM 626 N N . GLN A 1 79 ? -2.084 5.997 12.760 1.00 92.00 79 GLN A N 1
ATOM 627 C CA . GLN A 1 79 ? -2.327 7.260 12.056 1.00 92.00 79 GLN A CA 1
ATOM 628 C C . GLN A 1 79 ? -2.266 7.080 10.533 1.00 92.00 79 GLN A C 1
ATOM 630 O O . GLN A 1 79 ? -3.165 7.525 9.825 1.00 92.00 79 GLN A O 1
ATOM 635 N N . ILE A 1 80 ? -1.250 6.368 10.036 1.00 91.50 80 ILE A N 1
ATOM 636 C CA . ILE A 1 80 ? -1.094 6.073 8.604 1.00 91.50 80 ILE A CA 1
ATOM 637 C C . ILE A 1 80 ? -2.264 5.225 8.088 1.00 91.50 80 ILE A C 1
ATOM 639 O O . ILE A 1 80 ? -2.767 5.466 6.994 1.00 91.50 80 ILE A O 1
ATOM 643 N N . LEU A 1 81 ? -2.728 4.242 8.867 1.00 92.94 81 LEU A N 1
ATOM 644 C CA . LEU A 1 81 ? -3.886 3.430 8.486 1.00 92.94 81 LEU A CA 1
ATOM 645 C C . LEU A 1 81 ? -5.176 4.251 8.422 1.00 92.94 81 LEU A C 1
ATOM 647 O O . LEU A 1 81 ? -5.917 4.104 7.454 1.00 92.94 81 LEU A O 1
ATOM 651 N N . LYS A 1 82 ? -5.422 5.129 9.399 1.00 92.25 82 LYS A N 1
ATOM 652 C CA . LYS A 1 82 ? -6.579 6.033 9.373 1.00 92.25 82 LYS A CA 1
ATOM 653 C C . LYS A 1 82 ? -6.534 6.944 8.154 1.00 92.25 82 LYS A C 1
ATOM 655 O O . LYS A 1 82 ? -7.485 6.992 7.387 1.00 92.25 82 LYS A O 1
ATOM 660 N N . ARG A 1 83 ? -5.384 7.567 7.898 1.00 92.00 83 ARG A N 1
ATOM 661 C CA . ARG A 1 83 ? -5.172 8.420 6.724 1.00 92.00 83 ARG A CA 1
ATOM 662 C C . ARG A 1 83 ? -5.486 7.695 5.406 1.00 92.00 83 ARG A C 1
ATOM 664 O O . ARG A 1 83 ? -6.199 8.224 4.566 1.00 92.00 83 ARG A O 1
ATOM 671 N N . CYS A 1 84 ? -5.016 6.454 5.267 1.00 90.38 84 CYS A N 1
ATOM 672 C CA . CYS A 1 84 ? -5.206 5.636 4.065 1.00 90.38 84 CYS A CA 1
ATOM 673 C C . CYS A 1 84 ? -6.620 5.063 3.863 1.00 90.38 84 CYS A C 1
ATOM 675 O O . CYS A 1 84 ? -6.953 4.724 2.729 1.00 90.38 84 CYS A O 1
ATOM 677 N N . PHE A 1 85 ? -7.389 4.817 4.930 1.00 87.31 85 PHE A N 1
ATOM 678 C CA . PHE A 1 85 ? -8.645 4.045 4.846 1.00 87.31 85 PHE A CA 1
ATOM 679 C C . PHE A 1 85 ? -9.881 4.762 5.396 1.00 87.31 85 PHE A C 1
ATOM 681 O O . PHE A 1 85 ? -10.990 4.368 5.051 1.00 87.31 85 PHE A O 1
ATOM 688 N N . GLU A 1 86 ? -9.704 5.780 6.234 1.00 86.06 86 GLU A N 1
ATOM 689 C CA . GLU A 1 86 ? -10.769 6.679 6.701 1.00 86.06 86 GLU A CA 1
ATOM 690 C C . GLU A 1 86 ? -10.730 8.015 5.936 1.00 86.06 86 GLU A C 1
ATOM 692 O O . GLU A 1 86 ? -11.761 8.662 5.773 1.00 86.06 86 GLU A O 1
ATOM 697 N N . GLY A 1 87 ? -9.554 8.419 5.437 1.00 77.88 87 GLY A N 1
ATOM 698 C CA . GLY A 1 87 ? -9.390 9.584 4.568 1.00 77.88 87 GLY A CA 1
ATOM 699 C C . GLY A 1 87 ? -9.732 9.308 3.099 1.00 77.88 87 GLY A C 1
ATOM 700 O O . GLY A 1 87 ? -9.798 8.165 2.651 1.00 77.88 87 GLY A O 1
ATOM 701 N N . THR A 1 88 ? -9.901 10.379 2.320 1.00 79.88 88 THR A N 1
ATOM 702 C CA . THR A 1 88 ? -10.083 10.328 0.855 1.00 79.88 88 THR A CA 1
ATOM 703 C C . THR A 1 88 ? -8.756 10.302 0.086 1.00 79.88 88 THR A C 1
ATOM 705 O O . THR A 1 88 ? -8.741 10.426 -1.138 1.00 79.88 88 THR A O 1
ATOM 708 N N . GLU A 1 89 ? -7.627 10.195 0.788 1.00 84.31 89 GLU A N 1
ATOM 709 C CA . GLU A 1 89 ? -6.292 10.261 0.199 1.00 84.31 89 GLU A CA 1
ATOM 710 C C . GLU A 1 89 ? -5.883 8.934 -0.447 1.00 84.31 89 GLU A C 1
ATOM 712 O O . GLU A 1 89 ? -6.226 7.838 0.002 1.00 84.31 89 GLU A O 1
ATOM 717 N N . ASN A 1 90 ? -5.103 9.021 -1.523 1.00 87.50 90 ASN A N 1
ATOM 718 C CA . ASN A 1 90 ? -4.623 7.837 -2.215 1.00 87.50 90 ASN A CA 1
ATOM 719 C C . ASN A 1 90 ? -3.509 7.160 -1.405 1.00 87.50 90 ASN A C 1
ATOM 721 O O . ASN A 1 90 ? -2.496 7.770 -1.067 1.00 87.50 90 ASN A O 1
ATOM 725 N N . ILE A 1 91 ? -3.639 5.849 -1.192 1.00 85.81 91 ILE A N 1
ATOM 726 C CA . ILE A 1 91 ? -2.654 5.005 -0.494 1.00 85.81 91 ILE A CA 1
ATOM 727 C C . ILE A 1 91 ? -1.253 5.141 -1.109 1.00 85.81 91 ILE A C 1
ATOM 729 O O . ILE A 1 91 ? -0.247 4.984 -0.420 1.00 85.81 91 ILE A O 1
ATOM 733 N N . ARG A 1 92 ? -1.164 5.399 -2.421 1.00 83.12 92 ARG A N 1
ATOM 734 C CA . ARG A 1 92 ? 0.119 5.638 -3.092 1.00 83.12 92 ARG A CA 1
ATOM 735 C C . ARG A 1 92 ? 0.795 6.915 -2.603 1.00 83.12 92 ARG A C 1
ATOM 737 O O . ARG A 1 92 ? 2.001 6.877 -2.387 1.00 83.12 92 ARG A O 1
ATOM 744 N N . ASP A 1 93 ? 0.040 7.987 -2.436 1.00 84.50 93 ASP A N 1
ATOM 745 C CA . ASP A 1 93 ? 0.583 9.301 -2.102 1.00 84.50 93 ASP A CA 1
ATOM 746 C C . ASP A 1 93 ? 1.017 9.308 -0.634 1.00 84.50 93 ASP A C 1
ATOM 748 O O . ASP A 1 93 ? 2.169 9.613 -0.338 1.00 84.50 93 ASP A O 1
ATOM 752 N N . VAL A 1 94 ? 0.188 8.749 0.257 1.00 87.62 94 VAL A N 1
ATOM 753 C CA . VAL A 1 94 ? 0.548 8.522 1.669 1.00 87.62 94 VAL A CA 1
ATOM 754 C C . VAL A 1 94 ? 1.799 7.644 1.802 1.00 87.62 94 VAL A C 1
ATOM 756 O O . VAL A 1 94 ? 2.674 7.910 2.621 1.00 87.62 94 VAL A O 1
ATOM 759 N N . ALA A 1 95 ? 1.922 6.597 0.982 1.00 86.12 95 ALA A N 1
ATOM 760 C CA . ALA A 1 95 ? 3.104 5.737 0.971 1.00 86.12 95 ALA A CA 1
ATOM 761 C C . ALA A 1 95 ? 4.377 6.491 0.542 1.00 86.12 95 ALA A C 1
ATOM 763 O O . ALA A 1 95 ? 5.450 6.252 1.098 1.00 86.12 95 ALA A O 1
ATOM 764 N N . ILE A 1 96 ? 4.262 7.397 -0.435 1.00 81.94 96 ILE A N 1
ATOM 765 C CA . ILE A 1 96 ? 5.382 8.218 -0.904 1.00 81.94 96 ILE A CA 1
ATOM 766 C C . ILE A 1 96 ? 5.804 9.215 0.177 1.00 81.94 96 ILE A C 1
ATOM 768 O O . ILE A 1 96 ? 6.991 9.290 0.488 1.00 81.94 96 ILE A O 1
ATOM 772 N N . GLU A 1 97 ? 4.844 9.920 0.773 1.00 84.44 97 GLU A N 1
ATOM 773 C CA . GLU A 1 97 ? 5.084 10.917 1.821 1.00 84.44 97 GLU A CA 1
ATOM 774 C C . GLU A 1 97 ? 5.702 10.310 3.081 1.00 84.44 97 GLU A C 1
ATOM 776 O O . GLU A 1 97 ? 6.670 10.837 3.624 1.00 84.44 97 GLU A O 1
ATOM 781 N N . GLU A 1 98 ? 5.184 9.165 3.528 1.00 83.88 98 GLU A N 1
ATOM 782 C CA . GLU A 1 98 ? 5.707 8.480 4.711 1.00 83.88 98 GLU A CA 1
ATOM 783 C C . GLU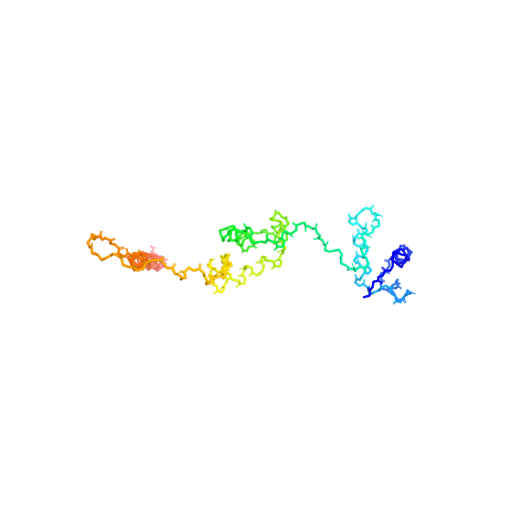 A 1 98 ? 6.996 7.700 4.416 1.00 83.88 98 GLU A C 1
ATOM 785 O O . GLU A 1 98 ? 7.630 7.200 5.343 1.00 83.88 98 GLU A O 1
ATOM 790 N N . GLY A 1 99 ? 7.398 7.563 3.147 1.00 80.19 99 GLY A N 1
ATOM 791 C CA . GLY A 1 99 ? 8.575 6.788 2.753 1.00 80.19 99 GLY A CA 1
ATOM 792 C C . GLY A 1 99 ? 8.432 5.289 3.039 1.00 80.19 99 GLY A C 1
ATOM 793 O O . GLY A 1 99 ? 9.404 4.627 3.406 1.00 80.19 99 GLY A O 1
ATOM 794 N N . ILE A 1 1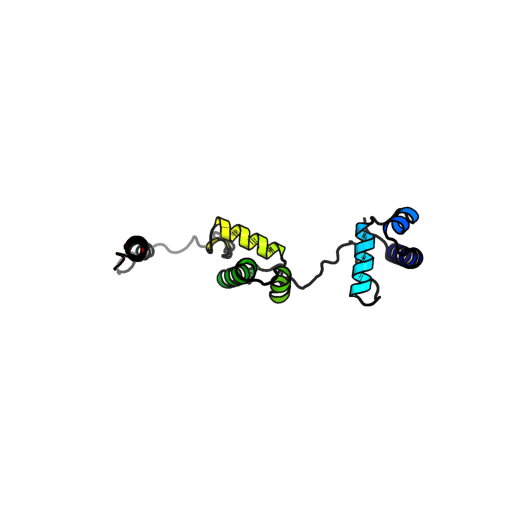00 ? 7.223 4.739 2.891 1.00 83.19 100 ILE A N 1
ATOM 795 C CA . ILE A 1 100 ? 6.894 3.333 3.161 1.00 83.19 100 ILE A CA 1
ATOM 796 C C . ILE A 1 100 ? 6.361 2.676 1.880 1.00 83.19 100 ILE A C 1
ATOM 798 O O . ILE A 1 100 ? 5.699 3.300 1.062 1.00 83.19 100 ILE A O 1
ATOM 802 N N . SER A 1 101 ? 6.599 1.377 1.679 1.00 82.88 101 SER A N 1
ATOM 803 C CA . SER A 1 101 ? 5.968 0.656 0.568 1.00 82.88 101 SER A CA 1
ATOM 804 C C . SER A 1 101 ? 4.483 0.444 0.848 1.00 82.88 101 SER A C 1
ATOM 806 O O . SER A 1 101 ? 4.101 0.001 1.932 1.00 82.88 101 SER A O 1
ATOM 808 N N . ARG A 1 102 ? 3.646 0.622 -0.181 1.00 84.31 102 ARG A N 1
ATOM 809 C CA . ARG A 1 102 ? 2.216 0.263 -0.154 1.00 84.31 102 ARG A CA 1
ATOM 810 C C . ARG A 1 102 ? 1.975 -1.137 0.424 1.00 84.31 102 ARG A C 1
ATOM 812 O O . ARG A 1 102 ? 1.010 -1.346 1.150 1.00 84.31 102 ARG A O 1
ATOM 819 N N . ASN A 1 103 ? 2.875 -2.085 0.152 1.00 84.25 103 ASN A N 1
ATOM 820 C CA . ASN A 1 103 ? 2.770 -3.451 0.662 1.00 84.25 103 ASN A CA 1
ATOM 821 C C . ASN A 1 103 ? 2.797 -3.516 2.203 1.00 84.25 103 ASN A C 1
ATOM 823 O O . ASN A 1 103 ? 2.040 -4.272 2.807 1.00 84.25 103 ASN A O 1
ATOM 827 N N . ILE A 1 104 ? 3.621 -2.689 2.856 1.00 86.56 104 ILE A N 1
ATOM 828 C CA . ILE A 1 104 ? 3.707 -2.624 4.323 1.00 86.56 104 ILE A CA 1
ATOM 829 C C . ILE A 1 104 ? 2.408 -2.081 4.924 1.00 86.56 104 ILE A C 1
ATOM 831 O O . ILE A 1 104 ? 1.928 -2.628 5.915 1.00 86.56 104 ILE A O 1
ATOM 835 N N . ILE A 1 105 ? 1.795 -1.075 4.290 1.00 90.38 105 ILE A N 1
ATOM 836 C CA . ILE A 1 105 ? 0.495 -0.525 4.710 1.00 90.38 105 ILE A CA 1
ATOM 837 C C . ILE A 1 105 ? -0.572 -1.630 4.707 1.00 90.38 105 ILE A C 1
ATOM 839 O O . ILE A 1 105 ? -1.305 -1.793 5.684 1.00 90.38 105 ILE A O 1
ATOM 843 N N . TYR A 1 106 ? -0.612 -2.462 3.662 1.00 91.25 106 TYR A N 1
ATOM 844 C CA . TYR A 1 106 ? -1.526 -3.607 3.610 1.00 91.25 106 TYR A CA 1
ATOM 845 C C . TYR A 1 106 ? -1.221 -4.671 4.675 1.00 91.25 106 TYR A C 1
ATOM 847 O O . TYR A 1 106 ? -2.147 -5.205 5.291 1.00 91.25 106 TYR A O 1
ATOM 855 N N . ILE A 1 107 ? 0.056 -4.955 4.951 1.00 89.19 107 ILE A N 1
ATOM 856 C CA . ILE A 1 107 ? 0.458 -5.874 6.028 1.00 89.19 107 ILE A CA 1
ATOM 857 C C . ILE A 1 107 ? -0.007 -5.349 7.393 1.00 89.19 107 ILE A C 1
ATOM 859 O O . ILE A 1 107 ? -0.537 -6.118 8.199 1.00 89.19 107 ILE A O 1
ATOM 863 N N . TRP A 1 108 ? 0.161 -4.054 7.660 1.00 91.88 108 TRP A N 1
ATOM 864 C CA . TRP A 1 108 ? -0.315 -3.418 8.888 1.00 91.88 108 TRP A CA 1
ATOM 865 C C . TRP A 1 108 ? -1.829 -3.464 9.001 1.00 91.88 108 TRP A C 1
ATOM 867 O O . TRP A 1 108 ? -2.327 -3.874 10.046 1.00 91.88 108 TRP A O 1
ATOM 877 N N . ARG A 1 109 ? -2.563 -3.163 7.925 1.00 93.25 109 ARG A N 1
ATOM 878 C CA . ARG A 1 109 ? -4.027 -3.272 7.909 1.00 93.25 109 ARG A CA 1
ATOM 879 C C . ARG A 1 109 ? -4.480 -4.685 8.255 1.00 93.25 109 ARG A C 1
ATOM 881 O O . ARG A 1 109 ? -5.350 -4.862 9.100 1.00 93.25 109 ARG A O 1
ATOM 888 N N . LYS A 1 110 ? -3.860 -5.703 7.652 1.00 92.25 110 LYS A N 1
ATOM 889 C CA . LYS A 1 110 ? -4.179 -7.109 7.932 1.00 92.25 110 LYS A CA 1
ATOM 890 C C . LYS A 1 110 ? -3.940 -7.468 9.401 1.00 92.25 110 LYS A C 1
ATOM 892 O O . LYS A 1 110 ? -4.747 -8.174 9.999 1.00 92.25 110 LYS A O 1
ATOM 897 N N . LYS A 1 111 ? -2.845 -6.982 9.995 1.00 90.25 111 LYS A N 1
ATOM 898 C CA . LYS A 1 111 ? -2.558 -7.182 11.424 1.00 90.25 111 LYS A CA 1
ATOM 899 C C . LYS A 1 111 ? -3.545 -6.433 12.318 1.00 90.25 111 LYS A C 1
ATOM 901 O O . LYS A 1 111 ? -3.984 -7.005 13.309 1.00 90.25 111 LYS A O 1
ATOM 906 N N . TYR A 1 112 ? -3.914 -5.209 11.952 1.00 92.44 112 TYR A N 1
ATOM 907 C CA . TYR A 1 112 ? -4.881 -4.393 12.680 1.00 92.44 112 TYR A CA 1
ATOM 908 C C . TYR A 1 112 ? -6.277 -5.025 12.684 1.00 92.44 112 TYR A C 1
ATOM 910 O O . TYR A 1 112 ? -6.887 -5.146 13.737 1.00 92.44 112 TYR A O 1
ATOM 918 N N . LEU A 1 113 ? -6.745 -5.538 11.543 1.00 90.31 113 LEU A N 1
ATOM 919 C CA . LEU A 1 113 ? -8.028 -6.246 11.461 1.00 90.31 113 LEU A CA 1
ATOM 920 C C . LEU A 1 113 ? -8.061 -7.519 12.318 1.00 90.31 113 LEU A C 1
ATOM 922 O O . LEU A 1 113 ? -9.114 -7.891 12.819 1.00 90.31 113 LEU A O 1
ATOM 926 N N . LYS A 1 114 ? -6.917 -8.194 12.488 1.00 91.44 114 LYS A N 1
ATOM 927 C CA . LYS A 1 114 ? -6.841 -9.455 13.238 1.00 91.44 114 LYS A CA 1
ATOM 928 C C . LYS A 1 114 ? -6.609 -9.271 14.739 1.00 91.44 114 LYS A C 1
ATOM 930 O O . 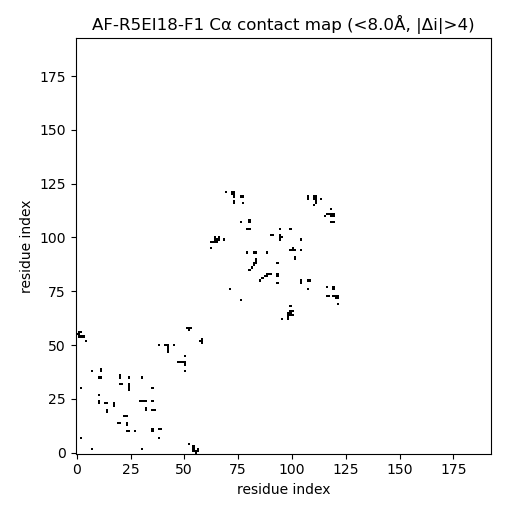LYS A 1 114 ? -7.110 -10.060 15.530 1.00 91.44 114 LYS A O 1
ATOM 935 N N . TYR A 1 115 ? -5.801 -8.289 15.124 1.00 88.88 115 TYR A N 1
ATOM 936 C CA . TYR A 1 115 ? -5.293 -8.142 16.493 1.00 88.88 115 TYR A CA 1
ATOM 937 C C . TYR A 1 115 ? -5.519 -6.736 17.073 1.00 88.88 115 TYR A C 1
ATOM 939 O O . TYR A 1 115 ? -4.993 -6.418 18.139 1.00 88.88 115 TYR A O 1
ATOM 947 N N . GLY A 1 116 ? -6.237 -5.862 16.367 1.00 89.25 116 GLY A N 1
ATOM 948 C CA . GLY A 1 116 ? -6.393 -4.459 16.737 1.00 89.25 116 GLY A CA 1
ATOM 949 C C . GLY A 1 116 ? -5.057 -3.713 16.790 1.00 89.25 116 GLY A C 1
ATOM 950 O O . GLY A 1 116 ? -4.082 -4.062 16.115 1.00 89.25 116 GLY A O 1
ATOM 951 N N . VAL A 1 117 ? -4.991 -2.685 17.638 1.00 87.25 117 VAL A N 1
ATOM 952 C CA . VAL A 1 117 ? -3.788 -1.853 17.832 1.00 87.25 117 VAL A CA 1
ATOM 953 C C . VAL A 1 117 ? -2.582 -2.687 18.298 1.00 87.25 117 VAL A C 1
ATOM 955 O O . VAL A 1 117 ? -1.451 -2.416 17.891 1.00 87.25 117 VAL A O 1
ATOM 958 N N . PHE A 1 118 ? -2.806 -3.765 19.059 1.00 83.81 118 PHE A N 1
ATOM 959 C CA . PHE A 1 118 ? -1.750 -4.682 19.510 1.00 83.81 118 PHE A CA 1
ATOM 960 C C . PHE A 1 118 ? -1.014 -5.362 18.346 1.00 83.81 118 PHE A C 1
ATOM 962 O O . PHE A 1 118 ? 0.188 -5.610 18.426 1.00 83.81 118 PHE A O 1
ATOM 969 N N . GLY A 1 119 ? -1.690 -5.590 17.215 1.00 84.94 119 GLY A N 1
ATOM 970 C CA . GLY A 1 119 ? -1.076 -6.142 16.002 1.00 84.94 119 GLY A CA 1
ATOM 971 C C . GLY A 1 119 ? -0.035 -5.231 15.346 1.00 84.94 119 GLY A C 1
ATOM 972 O O . GLY A 1 119 ? 0.769 -5.701 14.536 1.00 84.94 119 GLY A O 1
ATOM 973 N N . LEU A 1 120 ? -0.044 -3.937 15.677 1.00 87.25 120 LEU A N 1
ATOM 974 C CA . LEU A 1 120 ? 0.868 -2.928 15.133 1.00 87.25 120 LEU A CA 1
ATOM 975 C C . LEU A 1 120 ? 2.121 -2.733 15.999 1.00 87.25 120 LEU A C 1
ATOM 977 O O . LEU A 1 120 ? 3.099 -2.132 15.539 1.00 87.25 120 LEU A O 1
ATOM 981 N N . GLN A 1 121 ? 2.128 -3.261 17.224 1.00 83.88 121 GLN A N 1
ATOM 982 C CA . GLN A 1 121 ? 3.272 -3.173 18.124 1.00 83.88 121 GLN A CA 1
ATOM 983 C C . GLN A 1 121 ? 4.473 -3.961 17.587 1.00 83.88 121 GLN A C 1
ATOM 985 O O . GLN A 1 121 ? 4.347 -4.950 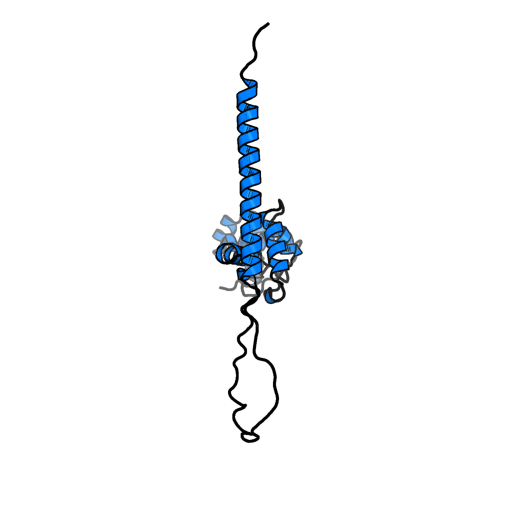16.858 1.00 83.88 121 GLN A O 1
ATOM 990 N N . GLN A 1 122 ? 5.672 -3.495 17.929 1.00 70.00 122 GLN A N 1
ATOM 991 C CA . GLN A 1 122 ? 6.901 -4.191 17.571 1.00 70.00 122 GLN A CA 1
ATOM 992 C C . GLN A 1 122 ? 7.053 -5.438 18.436 1.00 70.00 122 GLN A C 1
ATOM 994 O O . GLN A 1 122 ? 6.877 -5.393 19.655 1.00 70.00 122 GLN A O 1
ATOM 999 N N . LYS A 1 123 ? 7.420 -6.563 17.815 1.00 67.19 123 LYS A N 1
ATOM 1000 C CA . LYS A 1 123 ? 7.850 -7.731 18.581 1.00 67.19 123 LYS A CA 1
ATOM 1001 C C . LYS A 1 123 ? 9.208 -7.388 19.180 1.00 67.19 123 LYS A C 1
ATOM 1003 O O . LYS A 1 123 ? 10.187 -7.308 18.442 1.00 67.19 123 LYS A O 1
ATOM 1008 N N . LYS A 1 124 ? 9.274 -7.192 20.501 1.00 58.59 124 LYS A N 1
ATOM 1009 C CA . LYS A 1 124 ? 10.559 -7.115 21.206 1.00 58.59 124 LYS A CA 1
ATOM 1010 C C . LYS A 1 124 ? 11.355 -8.361 20.817 1.00 58.59 124 LYS A C 1
ATOM 1012 O O . LYS A 1 124 ? 10.870 -9.480 21.013 1.00 58.59 124 LYS A O 1
ATOM 1017 N N . LYS A 1 125 ? 12.527 -8.181 20.200 1.00 57.78 125 LYS A N 1
ATOM 1018 C CA . LYS A 1 125 ? 13.427 -9.300 19.903 1.00 57.78 125 LYS A CA 1
ATOM 1019 C C . LYS A 1 125 ? 13.670 -10.012 21.233 1.00 57.78 125 LYS A C 1
ATOM 1021 O O . LYS A 1 125 ? 14.063 -9.366 22.202 1.00 57.78 125 LYS A O 1
ATOM 1026 N N . LYS A 1 126 ? 13.358 -11.309 21.311 1.00 57.62 126 LYS A N 1
ATOM 1027 C CA . LYS A 1 126 ? 13.675 -12.108 22.498 1.00 57.62 126 LYS A CA 1
ATOM 1028 C C . LYS A 1 126 ? 15.195 -12.079 22.643 1.00 57.62 126 LYS A C 1
ATOM 1030 O O . LYS A 1 126 ? 15.889 -12.719 21.858 1.00 57.62 126 LYS A O 1
ATOM 1035 N N . ILE A 1 127 ? 15.700 -11.300 23.595 1.00 59.06 127 ILE A N 1
ATOM 1036 C CA . ILE A 1 127 ? 17.092 -11.388 24.028 1.00 59.06 127 ILE A CA 1
ATOM 1037 C C . ILE A 1 127 ? 17.242 -12.818 24.551 1.00 59.06 127 ILE A C 1
ATOM 1039 O O . ILE A 1 127 ? 16.515 -13.215 25.464 1.00 59.06 127 ILE A O 1
ATOM 1043 N N . LYS A 1 128 ? 18.095 -13.626 23.912 1.00 52.41 128 LYS A N 1
ATOM 1044 C CA . LYS A 1 128 ? 18.459 -14.937 24.453 1.00 52.41 128 LYS A CA 1
ATOM 1045 C C . LYS A 1 128 ? 19.136 -14.651 25.792 1.00 52.41 128 LYS A C 1
ATOM 1047 O O . LYS A 1 128 ? 20.183 -14.013 25.801 1.00 52.41 128 LYS A O 1
ATOM 1052 N N . ARG A 1 129 ? 18.511 -15.040 26.905 1.00 48.12 129 ARG A N 1
ATOM 1053 C CA . ARG A 1 129 ? 19.202 -15.071 28.195 1.00 48.12 129 ARG A CA 1
ATOM 1054 C C . ARG A 1 129 ? 20.307 -16.109 28.043 1.00 48.12 129 ARG A C 1
ATOM 1056 O O . ARG A 1 129 ? 20.006 -17.274 27.813 1.00 48.12 129 ARG A O 1
ATOM 1063 N N . THR A 1 130 ? 21.555 -15.668 28.029 1.00 41.59 130 THR A N 1
ATOM 1064 C CA . THR A 1 130 ? 22.700 -16.557 28.192 1.00 41.59 130 THR A CA 1
ATOM 1065 C C . THR A 1 130 ? 22.755 -16.930 29.668 1.00 41.59 130 THR A C 1
ATOM 1067 O O . THR A 1 130 ? 22.808 -16.032 30.508 1.00 41.59 130 THR A O 1
ATOM 1070 N N . ASP A 1 131 ? 22.696 -18.225 29.972 1.00 49.69 131 ASP A N 1
ATOM 1071 C CA . ASP A 1 131 ? 22.998 -18.768 31.299 1.00 49.69 131 ASP A CA 1
ATOM 1072 C C . ASP A 1 131 ? 24.436 -18.409 31.661 1.00 49.69 131 ASP A C 1
ATOM 1074 O O . ASP A 1 131 ? 25.381 -18.992 31.137 1.00 49.69 131 ASP A O 1
ATOM 1078 N N . SER A 1 132 ? 24.613 -17.392 32.495 1.00 47.72 132 SER A N 1
ATOM 1079 C CA . SER A 1 132 ? 25.872 -17.096 33.185 1.00 47.72 132 SER A CA 1
ATOM 1080 C C . SER A 1 132 ? 25.605 -16.071 34.277 1.00 47.72 132 SER A C 1
ATOM 1082 O O . SER A 1 132 ? 26.078 -14.952 34.170 1.00 47.72 132 SER A O 1
ATOM 1084 N N . LEU A 1 133 ? 24.801 -16.435 35.279 1.00 44.06 133 LEU A N 1
ATOM 1085 C CA . LEU A 1 133 ? 24.858 -15.895 36.646 1.00 44.06 133 LEU A CA 1
ATOM 1086 C C . LEU A 1 133 ? 24.261 -16.941 37.613 1.00 44.06 133 LEU A C 1
ATOM 1088 O O . LEU A 1 133 ? 23.383 -16.644 38.415 1.00 44.06 133 LEU A O 1
ATOM 1092 N N . GLU A 1 134 ? 24.717 -18.188 37.512 1.00 40.94 134 GLU A N 1
ATOM 1093 C CA . GLU A 1 134 ? 24.755 -19.089 38.664 1.00 40.94 134 GLU A CA 1
ATOM 1094 C C . GLU A 1 134 ? 26.210 -19.101 39.118 1.00 40.94 134 GLU A C 1
ATOM 1096 O O . GLU A 1 134 ? 27.070 -19.553 38.369 1.00 40.94 134 GLU A O 1
ATOM 1101 N N . THR A 1 135 ? 26.496 -18.478 40.261 1.00 36.47 135 THR A N 1
ATOM 1102 C CA . THR A 1 135 ? 27.399 -18.906 41.350 1.00 36.47 135 THR A CA 1
ATOM 1103 C C . THR A 1 135 ? 27.719 -17.661 42.189 1.00 36.47 135 THR A C 1
ATOM 1105 O O . THR A 1 135 ? 28.130 -16.642 41.638 1.00 36.47 135 THR A O 1
ATOM 1108 N N . GLN A 1 136 ? 27.631 -17.814 43.518 1.00 39.59 136 GLN A N 1
ATOM 1109 C CA . GLN A 1 136 ? 28.047 -16.887 44.590 1.00 39.59 136 GLN A CA 1
ATOM 1110 C C . GLN A 1 136 ? 26.983 -15.805 44.886 1.00 39.59 136 GLN A C 1
ATOM 1112 O O . GLN A 1 136 ? 26.763 -14.913 44.083 1.00 39.59 136 GLN A O 1
ATOM 1117 N N . VAL A 1 137 ? 26.239 -15.800 45.996 1.00 35.41 137 VAL A N 1
ATOM 1118 C CA . VAL A 1 137 ? 26.557 -16.217 47.369 1.00 35.41 137 VAL A CA 1
ATOM 1119 C C . VAL A 1 137 ? 25.252 -16.630 48.066 1.00 35.41 137 VAL A C 1
ATOM 1121 O O . VAL A 1 137 ? 24.300 -15.853 48.127 1.00 35.41 137 VAL A O 1
ATOM 1124 N N . ALA A 1 138 ? 25.208 -17.867 48.561 1.00 35.09 138 ALA A N 1
ATOM 1125 C CA . ALA A 1 138 ? 24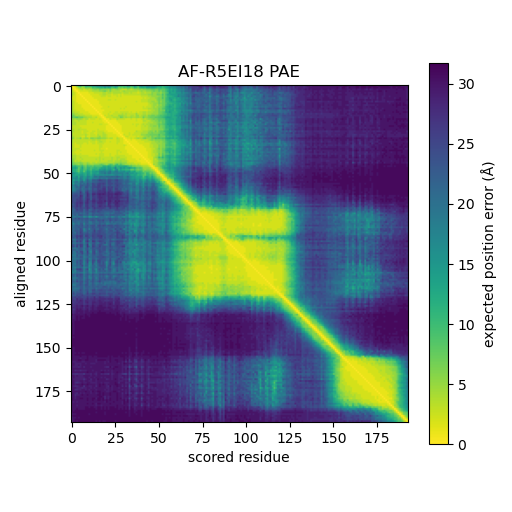.307 -18.257 49.636 1.00 35.09 138 ALA A CA 1
ATOM 1126 C C . ALA A 1 138 ? 24.931 -17.827 50.974 1.00 35.09 138 ALA A C 1
ATOM 1128 O O . ALA A 1 138 ? 26.153 -17.803 51.088 1.00 35.09 138 ALA A O 1
ATOM 1129 N N . ASP A 1 139 ? 24.060 -17.556 51.945 1.00 34.59 139 ASP A N 1
ATOM 1130 C CA . ASP A 1 139 ? 24.322 -17.341 53.376 1.00 34.59 139 ASP A CA 1
ATOM 1131 C C . ASP A 1 139 ? 24.595 -15.902 53.840 1.00 34.59 139 ASP A C 1
ATOM 1133 O O . ASP A 1 139 ? 25.719 -15.550 54.154 1.00 34.59 139 ASP A O 1
ATOM 1137 N N . GLU A 1 140 ? 23.521 -15.121 54.028 1.00 36.09 140 GLU A N 1
ATOM 1138 C CA . GLU A 1 140 ? 23.226 -14.504 55.334 1.00 36.09 140 GLU A CA 1
ATOM 1139 C C . GLU A 1 140 ? 21.702 -14.482 55.554 1.00 36.09 140 GLU A C 1
ATOM 1141 O O . GLU A 1 140 ? 20.922 -13.932 54.775 1.00 36.09 140 GLU A O 1
ATOM 1146 N N . LYS A 1 141 ? 21.263 -15.169 56.611 1.00 36.78 141 LYS A N 1
ATOM 1147 C CA . LYS A 1 141 ? 19.874 -15.222 57.065 1.00 36.78 141 LYS A CA 1
ATOM 1148 C C . LYS A 1 141 ? 19.561 -14.002 57.936 1.00 36.78 141 LYS A C 1
ATOM 1150 O O . LYS A 1 141 ? 20.253 -13.759 58.914 1.00 36.78 141 LYS A O 1
ATOM 1155 N N . ASN A 1 142 ? 18.364 -13.471 57.690 1.00 35.12 142 ASN A N 1
ATOM 1156 C CA . ASN A 1 142 ? 17.404 -12.923 58.655 1.00 35.12 142 ASN A CA 1
ATOM 1157 C C . ASN A 1 142 ? 17.287 -11.389 58.792 1.00 35.12 142 ASN A C 1
ATOM 1159 O O . ASN A 1 142 ? 18.255 -10.672 58.980 1.00 35.12 142 ASN A O 1
ATOM 1163 N N . GLU A 1 143 ? 16.017 -10.968 58.775 1.00 33.03 143 GLU A N 1
ATOM 1164 C CA . GLU A 1 143 ? 15.445 -9.670 59.167 1.00 33.03 143 GLU A CA 1
ATOM 1165 C C . GLU A 1 143 ? 15.749 -8.416 58.327 1.00 33.03 143 GLU A C 1
ATOM 1167 O O . GLU A 1 143 ? 16.631 -7.637 58.654 1.00 33.03 143 GLU A O 1
ATOM 1172 N N . LEU A 1 144 ? 14.897 -8.127 57.326 1.00 31.25 144 LEU A N 1
ATOM 1173 C CA . LEU A 1 144 ? 13.993 -6.954 57.341 1.00 31.25 144 LEU A CA 1
ATOM 1174 C C . LEU A 1 144 ? 13.126 -6.870 56.062 1.00 31.25 144 LEU A C 1
ATOM 1176 O O . LEU A 1 144 ? 13.574 -6.510 54.982 1.00 31.25 144 LEU A O 1
ATOM 1180 N N . LYS A 1 145 ? 11.832 -7.162 56.230 1.00 32.97 145 LYS A N 1
ATOM 1181 C CA . LYS A 1 145 ? 10.698 -6.314 55.810 1.00 32.97 145 LYS A CA 1
ATOM 1182 C C . LYS A 1 145 ? 10.752 -5.665 54.403 1.00 32.97 145 LYS A C 1
ATOM 1184 O O . LYS A 1 145 ? 11.296 -4.582 54.234 1.00 32.97 145 LYS A O 1
ATOM 1189 N N . GLY A 1 146 ? 9.947 -6.193 53.473 1.00 30.22 146 GLY A N 1
ATOM 1190 C CA . GLY A 1 146 ? 9.227 -5.341 52.511 1.00 30.22 146 GLY A CA 1
ATOM 1191 C C . GLY A 1 146 ? 9.219 -5.768 51.039 1.00 30.22 146 GLY A C 1
ATOM 1192 O O . GLY A 1 146 ? 10.198 -5.612 50.330 1.00 30.22 146 GLY A O 1
ATOM 1193 N N . GLN A 1 147 ? 8.018 -6.123 50.575 1.00 34.53 147 GLN A N 1
ATOM 1194 C CA . GLN A 1 147 ? 7.514 -5.993 49.198 1.00 34.53 147 GLN A CA 1
ATOM 1195 C C . GLN A 1 147 ? 7.826 -7.084 48.149 1.00 34.53 147 GLN A C 1
ATOM 1197 O O . GLN A 1 147 ? 8.578 -6.902 47.203 1.00 34.53 147 GLN A O 1
ATOM 1202 N N . SER A 1 148 ? 7.021 -8.146 48.189 1.00 41.38 148 SER A N 1
ATOM 1203 C CA . SER A 1 148 ? 6.049 -8.380 47.096 1.00 41.38 148 SER A CA 1
ATOM 1204 C C . SER A 1 148 ? 4.819 -7.483 47.372 1.00 41.38 148 SER A C 1
ATOM 1206 O O . SER A 1 148 ? 4.624 -7.218 48.563 1.00 41.38 148 SER A O 1
ATOM 1208 N N . PRO A 1 149 ? 3.929 -7.020 46.451 1.00 47.50 149 PRO A N 1
ATOM 1209 C CA . PRO A 1 149 ? 3.643 -7.397 45.045 1.00 47.50 149 PRO A CA 1
ATOM 1210 C C . PRO A 1 149 ? 3.267 -6.175 44.132 1.00 47.50 149 PRO A C 1
ATOM 1212 O O . PRO A 1 149 ? 3.363 -5.034 44.574 1.00 47.50 149 PRO A O 1
ATOM 1215 N N . LYS A 1 150 ? 2.723 -6.400 42.910 1.00 40.09 150 LYS A N 1
ATOM 1216 C CA . LYS A 1 150 ? 1.491 -5.762 42.323 1.00 40.09 150 LYS A CA 1
ATOM 1217 C C . LYS A 1 150 ? 1.582 -5.453 40.810 1.00 40.09 150 LYS A C 1
ATOM 1219 O O . LYS A 1 150 ? 1.892 -4.337 40.416 1.00 40.09 150 LYS A O 1
ATOM 1224 N N . THR A 1 151 ? 1.149 -6.380 39.953 1.00 38.34 151 THR A N 1
ATOM 1225 C CA . THR A 1 151 ? 0.715 -6.056 38.568 1.00 38.34 151 THR A CA 1
ATOM 1226 C C . THR A 1 151 ? -0.636 -6.674 38.182 1.00 38.34 151 THR A C 1
ATOM 1228 O O . THR A 1 151 ? -1.036 -6.609 37.027 1.00 38.34 151 THR A O 1
ATOM 1231 N N . SER A 1 152 ? -1.397 -7.220 39.138 1.00 46.78 152 SER A N 1
ATOM 1232 C CA . SER A 1 152 ? -2.675 -7.906 38.873 1.00 46.78 152 SER A CA 1
ATOM 1233 C C . SER A 1 152 ? -3.944 -7.159 39.321 1.00 46.78 152 SER A C 1
ATOM 1235 O O . SER A 1 152 ? -5.033 -7.694 39.153 1.00 46.78 152 SER A O 1
ATOM 1237 N N . LYS A 1 153 ? -3.857 -5.932 39.864 1.00 49.69 153 LYS A N 1
ATOM 1238 C CA . LYS A 1 153 ? -5.043 -5.169 40.333 1.00 49.69 153 LYS A CA 1
ATOM 1239 C C . LYS A 1 153 ? -5.464 -3.985 39.457 1.00 49.69 153 LYS A C 1
ATOM 1241 O O . LYS A 1 153 ? -6.616 -3.586 39.530 1.00 49.69 153 LYS A O 1
ATOM 1246 N N . ALA A 1 154 ? -4.604 -3.492 38.567 1.00 46.47 154 ALA A N 1
ATOM 1247 C CA . ALA A 1 154 ? -4.933 -2.379 37.664 1.00 46.47 154 ALA A CA 1
ATOM 1248 C C . ALA A 1 154 ? -5.860 -2.774 36.491 1.00 46.47 154 ALA A C 1
ATOM 1250 O O . ALA A 1 154 ? -6.047 -1.999 35.569 1.00 46.47 154 ALA A O 1
ATOM 1251 N N . SER A 1 155 ? -6.414 -3.992 36.483 1.00 56.53 155 SER A N 1
ATOM 1252 C CA . SER A 1 155 ? -7.191 -4.517 35.352 1.00 56.53 155 SER A CA 1
ATOM 1253 C C . SER A 1 155 ? -8.639 -4.882 35.696 1.00 56.53 155 SER A C 1
ATOM 1255 O O . SER A 1 155 ? -9.341 -5.357 34.814 1.00 56.53 155 SER A O 1
ATOM 1257 N N . SER A 1 156 ? -9.112 -4.703 36.935 1.00 65.50 156 SER A N 1
ATOM 1258 C CA . SER A 1 156 ? -10.497 -5.057 37.307 1.00 65.50 156 SER A CA 1
ATOM 1259 C C . SER A 1 156 ? -11.401 -3.831 37.419 1.00 65.50 156 SER A C 1
ATOM 1261 O O . SER A 1 156 ? -12.497 -3.817 36.855 1.00 65.50 156 SER A O 1
ATOM 1263 N N . ASP A 1 157 ? -10.923 -2.785 38.092 1.00 82.94 157 ASP A N 1
ATOM 1264 C CA . ASP A 1 157 ? -11.727 -1.597 38.391 1.00 82.94 157 ASP A CA 1
ATOM 1265 C C . ASP A 1 157 ? -11.978 -0.755 37.134 1.00 82.94 157 ASP A C 1
ATOM 1267 O O . ASP A 1 157 ? -13.114 -0.359 36.873 1.00 82.94 157 ASP A O 1
ATOM 1271 N N . ASP A 1 158 ? -10.969 -0.607 36.272 1.00 82.56 158 ASP A N 1
ATOM 1272 C CA . ASP A 1 158 ? -11.109 0.076 34.979 1.00 82.56 158 ASP A CA 1
ATOM 1273 C C . ASP A 1 158 ? -12.077 -0.663 34.042 1.00 82.56 158 ASP A C 1
ATOM 1275 O O . ASP A 1 158 ? -12.883 -0.045 33.344 1.00 82.56 158 ASP A O 1
ATOM 1279 N N . ILE A 1 159 ? -12.069 -2.003 34.064 1.00 87.44 159 ILE A N 1
ATOM 1280 C CA . ILE A 1 159 ? -13.022 -2.814 33.292 1.00 87.44 159 ILE A CA 1
ATOM 1281 C C . ILE A 1 159 ? -14.445 -2.621 33.827 1.00 87.44 159 ILE A C 1
ATOM 1283 O O . ILE A 1 159 ? -15.390 -2.530 33.040 1.00 87.44 159 ILE A O 1
ATOM 1287 N N . ALA A 1 160 ? -14.622 -2.558 35.148 1.00 88.44 160 ALA A N 1
ATOM 1288 C CA . ALA A 1 160 ? -15.926 -2.312 35.755 1.00 88.44 160 ALA A CA 1
ATOM 1289 C C . ALA A 1 160 ? -16.456 -0.908 35.416 1.00 88.44 160 ALA A C 1
ATOM 1291 O O . ALA A 1 160 ? -17.632 -0.758 35.074 1.00 88.44 160 ALA A O 1
ATOM 1292 N N . LEU A 1 161 ? -15.582 0.100 35.437 1.00 92.31 161 LEU A N 1
ATOM 1293 C CA . LEU A 1 161 ? -15.918 1.488 35.127 1.00 92.31 161 LEU A CA 1
ATOM 1294 C C . LEU A 1 161 ? -16.303 1.657 33.649 1.00 92.31 161 LEU A C 1
ATOM 1296 O O . LEU A 1 161 ? -17.350 2.232 33.349 1.00 92.31 161 LEU A O 1
ATOM 1300 N N . LEU A 1 162 ? -15.544 1.053 32.731 1.00 93.12 162 LEU A N 1
ATOM 1301 C CA . LEU A 1 162 ? -15.872 1.038 31.302 1.00 93.12 162 LEU A CA 1
ATOM 1302 C C . LEU A 1 162 ? -17.194 0.315 31.020 1.00 93.12 162 LEU A C 1
ATOM 1304 O O . LEU A 1 162 ? -18.026 0.811 30.263 1.00 93.12 162 LEU A O 1
ATOM 1308 N N . LYS A 1 163 ? -17.440 -0.832 31.667 1.00 90.94 163 LYS A N 1
ATOM 1309 C CA . LYS A 1 163 ? -18.726 -1.540 31.551 1.00 90.94 163 LYS A CA 1
ATOM 1310 C C . LYS A 1 163 ? -19.897 -0.677 32.021 1.00 90.94 163 LYS A C 1
ATOM 1312 O O . LYS A 1 163 ? -20.968 -0.740 31.419 1.00 90.94 163 LYS A O 1
ATOM 1317 N N . LYS A 1 164 ? -19.706 0.124 33.074 1.00 95.12 164 LYS A N 1
ATOM 1318 C CA . LYS A 1 164 ? -20.720 1.069 33.559 1.00 95.12 164 LYS A CA 1
ATOM 1319 C C . LYS A 1 164 ? -21.001 2.160 32.521 1.00 95.12 164 LYS A C 1
ATOM 1321 O O . LYS A 1 164 ? -22.165 2.391 32.209 1.00 95.12 164 LYS A O 1
ATOM 1326 N N . GLN A 1 165 ? -19.962 2.756 31.936 1.00 95.62 165 GLN A N 1
ATOM 1327 C CA . GLN A 1 165 ? -20.112 3.778 30.893 1.00 95.62 165 GLN A CA 1
ATOM 1328 C C . GLN A 1 165 ? -20.819 3.246 29.639 1.00 95.62 165 GLN A C 1
ATOM 1330 O O . GLN A 1 165 ? -21.701 3.915 29.109 1.00 95.62 165 GLN A O 1
ATOM 1335 N N . VAL A 1 166 ? -20.497 2.028 29.188 1.00 95.94 166 VAL A N 1
ATOM 1336 C CA . VAL A 1 166 ? -21.170 1.403 28.033 1.00 95.94 166 VAL A CA 1
ATOM 1337 C C . VAL A 1 166 ? -22.661 1.189 28.303 1.00 95.94 166 VAL A C 1
ATOM 1339 O O . VAL A 1 166 ? -23.482 1.495 27.443 1.00 95.94 166 VAL A O 1
ATOM 1342 N N . LYS A 1 167 ? -23.029 0.715 29.502 1.00 95.19 167 LYS A N 1
ATOM 1343 C CA . LYS A 1 167 ? -24.442 0.553 29.885 1.00 95.19 167 LYS A CA 1
ATOM 1344 C C . LYS A 1 167 ? -25.191 1.885 29.913 1.00 95.19 167 LYS A C 1
ATOM 1346 O O . LYS A 1 167 ? -26.324 1.952 29.452 1.00 95.19 167 LYS A O 1
ATOM 1351 N N . GLU A 1 168 ? -24.567 2.938 30.435 1.00 94.88 168 GLU A N 1
ATOM 1352 C CA . GLU A 1 168 ? -25.179 4.269 30.477 1.00 94.88 168 GLU A CA 1
ATOM 1353 C C . GLU A 1 168 ? -25.389 4.845 29.070 1.00 94.88 168 GLU A C 1
ATOM 1355 O O . GLU A 1 168 ? -26.451 5.389 28.773 1.00 94.88 168 GLU A O 1
ATOM 1360 N N . LEU A 1 169 ? -24.397 4.698 28.186 1.00 96.81 169 LEU A N 1
ATOM 1361 C CA . LEU A 1 169 ? -24.520 5.114 26.789 1.00 96.81 169 LEU A CA 1
ATOM 1362 C C . LEU A 1 169 ? -25.622 4.336 26.064 1.00 96.81 169 LEU A C 1
ATOM 1364 O O . LEU A 1 169 ? -26.401 4.953 25.343 1.00 96.81 169 LEU A O 1
ATOM 1368 N N . GLN A 1 170 ? -25.733 3.026 26.298 1.00 93.31 170 GLN A N 1
ATOM 1369 C CA . GLN A 1 170 ? -26.813 2.214 25.735 1.00 93.31 170 GLN A CA 1
ATOM 1370 C C . GLN A 1 170 ? -28.187 2.731 26.177 1.00 93.31 170 GLN A C 1
ATOM 1372 O O . GLN A 1 170 ? -29.044 2.970 25.338 1.00 93.31 170 GLN A O 1
ATOM 1377 N N . MET A 1 171 ? -28.367 3.009 27.471 1.00 95.31 171 MET A N 1
ATOM 1378 C CA . MET A 1 171 ? -29.624 3.555 27.986 1.00 95.31 171 MET A CA 1
ATOM 1379 C C . MET A 1 171 ? -29.959 4.924 27.372 1.00 95.31 171 MET A C 1
ATOM 1381 O O . MET A 1 171 ? -31.117 5.184 27.057 1.00 95.31 171 MET A O 1
ATOM 1385 N N . LYS A 1 172 ? -28.966 5.803 27.163 1.00 93.81 172 LYS A N 1
ATOM 1386 C CA . LYS A 1 172 ? -29.183 7.096 26.484 1.00 93.81 172 LYS A CA 1
ATOM 1387 C C . LYS A 1 172 ? -29.649 6.909 25.042 1.00 93.81 172 LYS A C 1
ATOM 1389 O O . LYS A 1 172 ? -30.554 7.620 24.612 1.00 93.81 172 LYS A O 1
ATOM 1394 N N . VAL A 1 173 ? -29.053 5.961 24.319 1.00 96.25 173 VAL A N 1
ATOM 1395 C CA . VAL A 1 173 ? -29.476 5.612 22.957 1.00 96.25 173 VAL A CA 1
ATOM 1396 C C . VAL A 1 173 ? -30.905 5.078 22.967 1.00 96.25 173 VAL A C 1
ATOM 1398 O O . VAL A 1 173 ? -31.720 5.585 22.205 1.00 96.25 173 VAL A O 1
ATOM 1401 N N . ASP A 1 174 ? -31.229 4.151 23.870 1.00 95.38 174 ASP A N 1
ATOM 1402 C CA . ASP A 1 174 ? -32.557 3.535 23.961 1.00 95.38 174 ASP A CA 1
ATOM 1403 C C . ASP A 1 174 ? -33.649 4.581 24.269 1.00 95.38 174 ASP A C 1
ATOM 1405 O O . ASP A 1 174 ? -34.692 4.626 23.612 1.00 95.38 174 ASP A O 1
ATOM 1409 N N . VAL A 1 175 ? -33.387 5.497 25.209 1.00 95.25 175 VAL A N 1
ATOM 1410 C CA . VAL A 1 175 ? -34.294 6.618 25.515 1.00 95.25 175 VAL A CA 1
ATOM 1411 C C . VAL A 1 175 ? -34.450 7.540 24.307 1.00 95.25 175 VAL A C 1
ATOM 1413 O O . VAL A 1 175 ? -35.569 7.923 23.973 1.00 95.25 175 VAL A O 1
ATOM 1416 N N . MET A 1 176 ? -33.356 7.891 23.624 1.00 94.38 176 MET A N 1
ATOM 1417 C CA . MET A 1 176 ? -33.433 8.710 22.411 1.00 94.38 176 MET A CA 1
ATOM 1418 C C . MET A 1 176 ? -34.232 8.021 21.304 1.00 94.38 176 MET A C 1
ATOM 1420 O O . MET A 1 176 ? -34.996 8.694 20.614 1.00 94.38 176 MET A O 1
ATOM 1424 N N . THR A 1 177 ? -34.091 6.704 21.135 1.00 93.31 177 THR A N 1
ATOM 1425 C CA . THR A 1 177 ? -34.871 5.947 20.150 1.00 93.31 177 THR A CA 1
ATOM 1426 C C . THR 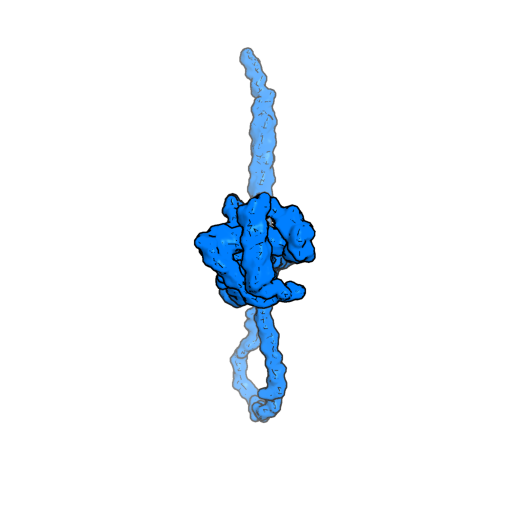A 1 177 ? -36.352 5.897 20.503 1.00 93.31 177 THR A C 1
ATOM 1428 O O . THR A 1 177 ? -37.178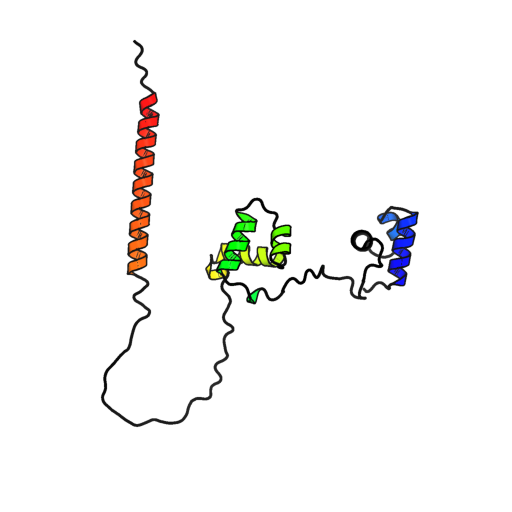 6.091 19.617 1.00 93.31 177 THR A O 1
ATOM 1431 N N . GLU A 1 178 ? -36.707 5.731 21.777 1.00 91.81 178 GLU A N 1
ATOM 1432 C CA . GLU A 1 178 ? -38.110 5.734 22.201 1.00 91.81 178 GLU A CA 1
ATOM 1433 C C . GLU A 1 178 ? -38.744 7.119 22.013 1.00 91.81 178 GLU A C 1
ATOM 1435 O O . GLU A 1 178 ? -39.821 7.246 21.433 1.00 91.81 178 GLU A O 1
ATOM 1440 N N . VAL A 1 179 ? -38.040 8.187 22.410 1.00 91.88 179 VAL A N 1
ATOM 1441 C CA . VAL A 1 179 ? -38.488 9.568 22.170 1.00 91.88 179 VAL A CA 1
ATOM 1442 C C . VAL A 1 179 ? -38.649 9.831 20.672 1.00 91.88 179 VAL A C 1
ATOM 1444 O O . VAL A 1 179 ? -39.630 10.447 20.255 1.00 91.88 179 VAL A O 1
ATOM 1447 N N . PHE A 1 180 ? -37.725 9.341 19.846 1.00 90.75 180 PHE A N 1
ATOM 1448 C CA . PHE A 1 180 ? -37.819 9.454 18.394 1.00 90.75 180 PHE A CA 1
ATOM 1449 C C . PHE A 1 180 ? -39.055 8.731 17.837 1.00 90.75 180 PHE A C 1
ATOM 1451 O O . PHE A 1 180 ? -39.775 9.304 17.019 1.00 90.75 180 PHE A O 1
ATOM 1458 N N . GLU A 1 181 ? -39.352 7.517 18.304 1.00 88.62 181 GLU A N 1
ATOM 1459 C CA . GLU A 1 181 ? -40.541 6.763 17.895 1.00 88.62 181 GLU A CA 1
ATOM 1460 C C . GLU A 1 181 ? -41.847 7.434 18.346 1.00 88.62 181 GLU A C 1
ATOM 1462 O O . GLU A 1 181 ? -42.804 7.500 17.570 1.00 88.62 181 GLU A O 1
ATOM 1467 N N . ILE A 1 182 ? -41.890 8.013 19.549 1.00 85.62 182 ILE A N 1
ATOM 1468 C CA . ILE A 1 182 ? -43.034 8.808 20.026 1.00 85.62 182 ILE A CA 1
ATOM 1469 C C . ILE A 1 182 ? -43.234 10.046 19.144 1.00 85.62 182 ILE A C 1
ATOM 1471 O O . ILE A 1 182 ? -44.344 10.298 18.676 1.00 85.62 182 ILE A O 1
ATOM 1475 N N . LEU A 1 183 ? -42.165 10.797 18.857 1.00 80.69 183 LEU A N 1
ATOM 1476 C CA . LEU A 1 183 ? -42.224 11.979 17.989 1.00 80.69 183 LEU A CA 1
ATOM 1477 C C . LEU A 1 183 ? -42.638 11.630 16.554 1.00 80.69 183 LEU A C 1
ATOM 1479 O O . LEU A 1 183 ? -43.309 12.421 15.890 1.00 80.69 183 LEU A O 1
ATOM 1483 N N . LYS A 1 184 ? -42.265 10.444 16.069 1.00 80.44 184 LYS A N 1
ATOM 1484 C CA . LYS A 1 184 ? -42.669 9.934 14.757 1.00 80.44 184 LYS A CA 1
ATOM 1485 C C . LYS A 1 184 ? -44.149 9.539 14.726 1.00 80.44 184 LYS A C 1
ATOM 1487 O O . LYS A 1 184 ? -44.816 9.815 13.734 1.00 80.44 184 LYS A O 1
ATOM 1492 N N . LYS A 1 185 ? -44.678 8.957 15.809 1.00 76.38 185 LYS A N 1
ATOM 1493 C CA . LYS A 1 185 ? -46.101 8.591 15.955 1.00 76.38 185 LYS A CA 1
ATOM 1494 C C . LYS A 1 185 ? -47.009 9.804 16.212 1.00 76.38 185 LYS A C 1
ATOM 1496 O O . LYS A 1 185 ? -48.131 9.834 15.718 1.00 76.38 185 LYS A O 1
ATOM 1501 N N . GLY A 1 186 ? -46.523 10.828 16.916 1.00 59.47 186 GLY A N 1
ATOM 1502 C CA . GLY A 1 186 ? -47.280 12.045 17.247 1.00 59.47 186 GLY A CA 1
ATOM 1503 C C . GLY A 1 186 ? -47.546 12.992 16.069 1.00 59.47 186 GLY A C 1
ATOM 1504 O O . GLY A 1 186 ? -48.432 13.833 16.151 1.00 59.47 186 GLY A O 1
ATOM 1505 N N . LYS A 1 187 ? -46.838 12.841 14.942 1.00 58.12 187 LYS A N 1
ATOM 1506 C CA . LYS A 1 187 ? -47.091 13.613 13.707 1.00 58.12 187 LYS A CA 1
ATOM 1507 C C . LYS A 1 187 ? -48.279 13.091 12.875 1.00 58.12 187 LYS A C 1
ATOM 1509 O O . LYS A 1 187 ? -48.498 13.587 11.776 1.00 58.12 187 LYS A O 1
ATOM 1514 N N . GLY A 1 188 ? -49.025 12.097 13.372 1.00 53.00 188 GLY A N 1
ATOM 1515 C CA . GLY A 1 188 ? -50.145 11.458 12.668 1.00 53.00 188 GLY A CA 1
ATOM 1516 C C . GLY A 1 188 ? -51.555 11.917 13.058 1.00 53.00 188 GLY A C 1
ATOM 1517 O O . GLY A 1 188 ? -52.508 11.467 12.431 1.00 53.00 188 GLY A O 1
ATOM 1518 N N . THR A 1 189 ? -51.730 12.789 14.055 1.00 49.81 189 THR A N 1
ATOM 1519 C CA . THR A 1 189 ? -53.057 13.311 14.433 1.00 49.81 189 THR A CA 1
ATOM 1520 C C . THR A 1 189 ? -53.183 14.781 14.055 1.00 49.81 189 THR A C 1
ATOM 1522 O O . THR A 1 189 ? -53.188 15.660 14.914 1.00 49.81 189 THR A O 1
ATOM 1525 N N . ASP A 1 190 ? -53.270 15.038 12.751 1.00 50.19 190 ASP A N 1
ATOM 1526 C CA . ASP A 1 190 ? -53.909 16.247 12.234 1.00 50.19 190 ASP A CA 1
ATOM 1527 C C . ASP A 1 190 ? -55.424 16.075 12.424 1.00 50.19 190 ASP A C 1
ATOM 1529 O O . ASP A 1 190 ? -56.112 15.417 11.637 1.00 50.19 190 ASP A O 1
ATOM 1533 N N . ILE A 1 191 ? -55.928 16.560 13.559 1.00 50.84 191 ILE A N 1
ATOM 1534 C CA . ILE A 1 191 ? -57.364 16.707 13.781 1.00 50.84 191 ILE A CA 1
ATOM 1535 C C . ILE A 1 191 ? -57.772 17.940 12.978 1.00 50.84 191 ILE A C 1
ATOM 1537 O O . ILE A 1 191 ? -57.556 19.069 13.413 1.00 50.84 191 ILE A O 1
ATOM 1541 N N . LYS A 1 192 ? -58.330 17.683 11.790 1.00 49.78 192 LYS A N 1
ATOM 1542 C CA . LYS A 1 192 ? -59.025 18.661 10.948 1.00 49.78 192 LYS A CA 1
ATOM 1543 C C . LYS A 1 192 ? -59.975 19.504 11.805 1.00 49.78 192 LYS A C 1
ATOM 1545 O O . LYS A 1 192 ? -60.866 18.945 12.448 1.00 49.78 192 LYS A O 1
ATOM 1550 N N . ALA A 1 193 ? -59.754 20.816 11.790 1.00 39.22 193 ALA A N 1
ATOM 1551 C CA . ALA A 1 193 ? -60.745 21.822 12.160 1.00 39.22 193 ALA A CA 1
ATOM 1552 C C . ALA A 1 193 ? -61.816 21.952 11.068 1.00 39.22 193 ALA A C 1
ATOM 1554 O O . ALA A 1 193 ? -61.483 21.693 9.885 1.00 39.22 193 ALA A O 1
#